Protein AF-A0A6I9YZN4-F1 (afdb_monomer_lite)

Organism: NCBI:txid35019

Foldseek 3Di:
DDDDDDDDDDDDDDDDDDDPPDPDDPPQPADPQQKGKDADPVLVVVLVVLVVVLVVLVVVLVVVVPPPDDPVCVPVVVVVNVVSVVVNVVSVVVNVVSVVRIDIDHDPCVPVVPVVCVVVVVVVVVVVVVVVVVVVVVVVVVVVVVVVVVVVVVVVVVVVVVVVVVVVVVVVVVVVVVVVPDDDD

Radius of gyration: 46.19 Å; chains: 1; bounding box: 90×56×130 Å

Structure (mmCIF, N/CA/C/O backbone):
data_AF-A0A6I9YZN4-F1
#
_entry.id   AF-A0A6I9YZN4-F1
#
loop_
_atom_site.group_PDB
_atom_site.id
_atom_site.type_symbol
_atom_site.label_atom_id
_atom_site.label_alt_id
_atom_site.label_comp_id
_atom_site.label_asym_id
_atom_site.label_entity_id
_atom_site.label_seq_id
_atom_site.pdbx_PDB_ins_code
_atom_site.Cartn_x
_atom_site.Cartn_y
_atom_site.Cartn_z
_atom_site.occupancy
_atom_site.B_iso_or_equiv
_atom_site.auth_seq_id
_atom_site.auth_comp_id
_atom_site.auth_asym_id
_atom_site.auth_atom_id
_atom_site.pdbx_PDB_model_num
ATOM 1 N N . LEU A 1 1 ? -21.103 9.409 -48.241 1.00 36.16 1 LEU A N 1
ATOM 2 C CA . LEU A 1 1 ? -22.350 8.611 -48.209 1.00 36.16 1 LEU A CA 1
ATOM 3 C C . LEU A 1 1 ? -22.802 8.544 -46.751 1.00 36.16 1 LEU A C 1
ATOM 5 O O . LEU A 1 1 ? -21.936 8.234 -45.949 1.00 36.16 1 LEU A O 1
ATOM 9 N N . SER A 1 2 ? -24.063 8.912 -46.449 1.00 32.66 2 SER A N 1
ATOM 10 C CA . SER A 1 2 ? -24.847 8.649 -45.201 1.00 32.66 2 SER A CA 1
ATOM 11 C C . SER A 1 2 ? -24.124 8.776 -43.828 1.00 32.66 2 SER A C 1
ATOM 13 O O . SER A 1 2 ? -23.258 7.963 -43.532 1.00 32.66 2 SER A O 1
ATOM 15 N N . PHE A 1 3 ? -24.378 9.768 -42.948 1.00 34.50 3 PHE A N 1
ATOM 16 C CA . PHE A 1 3 ? -25.596 9.967 -42.103 1.00 34.50 3 PHE A CA 1
ATOM 17 C C . PHE A 1 3 ? -26.099 8.646 -41.465 1.00 34.50 3 PHE A C 1
ATOM 19 O O . PHE A 1 3 ? -26.291 7.681 -42.191 1.00 34.50 3 PHE A O 1
ATOM 26 N N . SER A 1 4 ? -26.287 8.475 -40.147 1.00 38.84 4 SER A N 1
ATOM 27 C CA . SER A 1 4 ? -26.986 9.302 -39.129 1.00 38.84 4 SER A CA 1
ATOM 28 C C . SER A 1 4 ? -26.654 8.802 -37.690 1.00 38.84 4 SER A C 1
ATOM 30 O O . SER A 1 4 ? -26.042 7.744 -37.593 1.00 38.84 4 SER A O 1
ATOM 32 N N . THR A 1 5 ? -27.090 9.344 -36.532 1.00 37.22 5 THR A N 1
ATOM 33 C CA . THR A 1 5 ? -27.498 10.692 -36.027 1.00 37.22 5 THR A CA 1
ATOM 34 C C . THR A 1 5 ? -27.912 10.543 -34.535 1.00 37.22 5 THR A C 1
ATOM 36 O O . THR A 1 5 ? -28.632 9.595 -34.243 1.00 37.22 5 THR A O 1
ATOM 39 N N . LEU A 1 6 ? -27.563 11.504 -33.651 1.00 38.59 6 LEU A N 1
ATOM 40 C CA . LEU A 1 6 ? -27.909 11.588 -32.199 1.00 38.59 6 LEU A CA 1
ATOM 41 C C . LEU A 1 6 ? -27.295 10.474 -31.296 1.00 38.59 6 LEU A C 1
ATOM 43 O O . LEU A 1 6 ? -27.003 9.381 -31.761 1.00 38.59 6 LEU A O 1
ATOM 47 N N . ASP A 1 7 ? -26.977 10.701 -30.014 1.00 29.03 7 ASP A N 1
ATOM 48 C CA . ASP A 1 7 ? -27.572 11.662 -29.069 1.00 29.03 7 ASP A CA 1
ATOM 49 C C . ASP A 1 7 ? -26.582 12.569 -28.302 1.00 29.03 7 ASP A C 1
ATOM 51 O O . ASP A 1 7 ? -25.410 12.253 -28.092 1.00 29.03 7 ASP A O 1
ATOM 55 N N . SER A 1 8 ? -27.088 13.713 -27.839 1.00 42.38 8 SER A N 1
ATOM 56 C CA . SER A 1 8 ? -26.481 14.590 -26.823 1.00 42.38 8 SER A CA 1
ATOM 57 C C . SER A 1 8 ? -27.612 15.228 -26.021 1.00 42.38 8 SER A C 1
ATOM 59 O O . SER A 1 8 ? -28.582 15.690 -26.619 1.00 42.38 8 SER A O 1
ATOM 61 N N . PRO A 1 9 ? -27.513 15.266 -24.685 1.00 40.25 9 PRO A N 1
ATOM 62 C CA . PRO A 1 9 ? -27.167 16.523 -23.997 1.00 40.25 9 PRO A CA 1
ATOM 63 C C . PRO A 1 9 ? -26.297 16.269 -22.737 1.00 40.25 9 PRO A C 1
ATOM 65 O O . PRO A 1 9 ? -26.076 15.126 -22.358 1.00 40.25 9 PRO A O 1
ATOM 68 N N . SER A 1 10 ? -25.736 17.239 -22.009 1.00 32.25 10 SER A N 1
ATOM 69 C CA . SER A 1 10 ? -25.710 18.711 -22.089 1.00 32.25 10 SER A CA 1
ATOM 70 C C . SER A 1 10 ? -24.457 19.218 -21.366 1.00 32.25 10 SER A C 1
ATOM 72 O O . SER A 1 10 ? -24.133 18.719 -20.288 1.00 32.25 10 SER A O 1
ATOM 74 N N . HIS A 1 11 ? -23.824 20.280 -21.865 1.00 45.44 11 HIS A N 1
ATOM 75 C CA . HIS A 1 11 ? -22.967 21.117 -21.020 1.00 45.44 11 HIS A CA 1
ATOM 76 C C . HIS A 1 11 ? -23.833 22.053 -20.171 1.00 45.44 11 HIS A C 1
ATOM 78 O O . HIS A 1 11 ? -24.715 22.704 -20.723 1.00 45.44 11 HIS A O 1
ATOM 84 N N . CYS A 1 12 ? -23.513 22.207 -18.884 1.00 27.45 12 CYS A N 1
ATOM 85 C CA . CYS A 1 12 ? -23.649 23.492 -18.194 1.00 27.45 12 CYS A CA 1
ATOM 86 C C . CYS A 1 12 ? -22.828 23.507 -16.898 1.00 27.45 12 CYS A C 1
ATOM 88 O O . CYS A 1 12 ? -23.036 22.697 -15.999 1.00 27.45 12 CYS A O 1
ATOM 90 N N . SER A 1 13 ? -21.890 24.443 -16.809 1.00 45.19 13 SER A N 1
ATOM 91 C CA . SER A 1 13 ? -21.193 24.815 -15.578 1.00 45.19 13 SER A CA 1
ATOM 92 C C . SER A 1 13 ? -22.156 25.516 -14.621 1.00 45.19 13 SER A C 1
ATOM 94 O O . SER A 1 13 ? -22.894 26.385 -15.072 1.00 45.19 13 SER A O 1
ATOM 96 N N . LEU A 1 14 ? -22.072 25.242 -13.315 1.00 32.06 14 LEU A N 1
ATOM 97 C CA . LEU A 1 14 ? -22.455 26.176 -12.248 1.00 32.06 14 LEU A CA 1
ATOM 98 C C . LEU A 1 14 ? -21.819 25.748 -10.914 1.00 32.06 14 LEU A C 1
ATOM 100 O O . LEU A 1 14 ? -21.781 24.568 -10.577 1.00 32.06 14 LEU A O 1
ATOM 104 N N . LEU A 1 15 ? -21.321 26.726 -10.159 1.00 45.50 15 LEU A N 1
ATOM 105 C CA . LEU A 1 15 ? -20.995 26.579 -8.740 1.00 45.50 15 LEU A CA 1
ATOM 106 C C . LEU A 1 15 ? -22.300 26.631 -7.937 1.00 45.50 15 LEU A C 1
ATOM 108 O O . LEU A 1 15 ? -22.999 27.629 -8.076 1.00 45.50 15 LEU A O 1
ATOM 112 N N . THR A 1 16 ? -22.558 25.659 -7.057 1.00 36.72 16 THR A N 1
ATOM 113 C CA . THR A 1 16 ? -23.208 25.851 -5.738 1.00 36.72 16 THR A CA 1
ATOM 114 C C . THR A 1 16 ? -23.352 24.529 -4.979 1.00 36.72 16 THR A C 1
ATOM 116 O O . THR A 1 16 ? -23.651 23.493 -5.556 1.00 36.72 16 THR A O 1
ATOM 119 N N . ASN A 1 17 ? -23.145 24.607 -3.662 1.00 44.56 17 ASN A N 1
ATOM 120 C CA . ASN A 1 17 ? -23.523 23.660 -2.606 1.00 44.56 17 ASN A CA 1
ATOM 121 C C . ASN A 1 17 ? -24.350 22.422 -3.011 1.00 44.56 17 ASN A C 1
ATOM 123 O O . ASN A 1 17 ? -25.575 22.502 -3.102 1.00 44.56 17 ASN A O 1
ATOM 127 N N . GLN A 1 18 ? -23.714 21.248 -3.029 1.00 34.69 18 GLN A N 1
ATOM 128 C CA . GLN A 1 18 ? -24.378 20.045 -2.532 1.00 34.69 18 GLN A CA 1
ATOM 129 C C . GLN A 1 18 ? -23.369 19.099 -1.876 1.00 34.69 18 GLN A C 1
ATOM 131 O O . GLN A 1 18 ? -22.229 18.967 -2.321 1.00 34.69 18 GLN A O 1
ATOM 136 N N . GLU A 1 19 ? -23.779 18.512 -0.755 1.00 43.00 19 GLU A N 1
ATOM 137 C CA . GLU A 1 19 ? -22.924 17.727 0.129 1.00 43.00 19 GLU A CA 1
ATOM 138 C C . GLU A 1 19 ? -22.425 16.461 -0.577 1.00 43.00 19 GLU A C 1
ATOM 140 O O . GLU A 1 19 ? -23.197 15.557 -0.899 1.00 43.00 19 GLU A O 1
ATOM 145 N N . ILE A 1 20 ? -21.109 16.362 -0.776 1.00 30.84 20 ILE A N 1
ATOM 146 C CA . ILE A 1 20 ? -20.474 15.083 -1.092 1.00 30.84 20 ILE A CA 1
ATOM 147 C C . ILE A 1 20 ? -20.471 14.281 0.207 1.00 30.84 20 ILE A C 1
ATOM 149 O O . ILE A 1 20 ? -19.541 14.395 1.003 1.00 30.84 20 ILE A O 1
ATOM 153 N N . CYS A 1 21 ? -21.525 13.498 0.436 1.00 35.12 21 CYS A N 1
ATOM 154 C CA . CYS A 1 21 ? -21.584 12.542 1.536 1.00 35.12 21 CYS A CA 1
ATOM 155 C C . CYS A 1 21 ? -20.407 11.560 1.408 1.00 35.12 21 CYS A C 1
ATOM 157 O O . CYS A 1 21 ? -20.408 10.743 0.479 1.00 35.12 21 CYS A O 1
ATOM 159 N N . PRO A 1 22 ? -19.408 11.581 2.311 1.00 37.09 22 PRO A N 1
ATOM 160 C CA . PRO A 1 22 ? -18.412 10.530 2.326 1.00 37.09 22 PRO A CA 1
ATOM 161 C C . PRO A 1 22 ? -19.117 9.269 2.821 1.00 37.09 22 PRO A C 1
ATOM 163 O O . PRO A 1 22 ? -19.532 9.213 3.977 1.00 37.09 22 PRO A O 1
ATOM 166 N N . ILE A 1 23 ? -19.271 8.264 1.954 1.00 33.72 23 ILE A N 1
ATOM 167 C CA . ILE A 1 23 ? -19.712 6.927 2.372 1.00 33.72 23 ILE A CA 1
ATOM 168 C C . ILE A 1 23 ? -18.740 6.485 3.473 1.00 33.72 23 ILE A C 1
ATOM 170 O O . ILE A 1 23 ? -17.550 6.347 3.167 1.00 33.72 23 ILE A O 1
ATOM 174 N N . PRO A 1 24 ? -19.179 6.302 4.736 1.00 36.84 24 PRO A N 1
ATOM 175 C CA . PRO A 1 24 ? -18.250 6.019 5.816 1.00 36.84 24 PRO A CA 1
ATOM 176 C C . PRO A 1 24 ? -17.663 4.625 5.621 1.00 36.84 24 PRO A C 1
ATOM 178 O O . PRO A 1 24 ? -18.291 3.609 5.920 1.00 36.84 24 PRO A O 1
ATOM 181 N N . SER A 1 25 ? -16.437 4.589 5.102 1.00 41.09 25 SER A N 1
ATOM 182 C CA . SER A 1 25 ? -15.577 3.417 5.148 1.00 41.09 25 SER A CA 1
ATOM 183 C C . SER A 1 25 ? -15.583 2.874 6.575 1.00 41.09 25 SER A C 1
ATOM 185 O O . SER A 1 25 ? -15.430 3.643 7.524 1.00 41.09 25 SER A O 1
ATOM 187 N N . HIS A 1 26 ? -15.804 1.563 6.725 1.00 45.03 26 HIS A N 1
ATOM 188 C CA . HIS A 1 26 ? -15.916 0.886 8.019 1.00 45.03 26 HIS A CA 1
ATOM 189 C C . HIS A 1 26 ? -14.721 1.216 8.928 1.00 45.03 26 HIS A C 1
ATOM 191 O O . HIS A 1 26 ? -13.691 0.542 8.905 1.00 45.03 26 HIS A O 1
ATOM 197 N N . CYS A 1 27 ? -14.872 2.243 9.763 1.00 44.22 27 CYS A N 1
ATOM 198 C CA . CYS A 1 27 ? -13.878 2.639 10.745 1.00 44.22 27 CYS A CA 1
ATOM 199 C C . CYS A 1 27 ? -14.087 1.761 11.979 1.00 44.22 27 CYS A C 1
ATOM 201 O O . CYS A 1 27 ? -14.661 2.176 12.984 1.00 44.22 27 CYS A O 1
ATOM 203 N N . VAL A 1 28 ? -13.709 0.488 11.849 1.00 53.50 28 VAL A N 1
ATOM 204 C CA . VAL A 1 28 ? -13.840 -0.491 12.925 1.00 53.50 28 VAL A CA 1
ATOM 205 C C . VAL A 1 28 ? -12.855 -0.098 14.022 1.00 53.50 28 VAL A C 1
ATOM 207 O O . VAL A 1 28 ? -11.649 -0.290 13.877 1.00 53.50 28 VAL A O 1
ATOM 210 N N . TRP A 1 29 ? -13.365 0.489 15.108 1.00 55.34 29 TRP A N 1
ATOM 211 C CA . TRP A 1 29 ? -12.581 0.846 16.291 1.00 55.34 29 TRP A CA 1
ATOM 212 C C . TRP A 1 29 ? -12.116 -0.416 17.023 1.00 55.34 29 TRP A C 1
ATOM 214 O O . TRP A 1 29 ? -12.711 -0.850 18.009 1.00 55.34 29 TRP A O 1
ATOM 224 N N . ALA A 1 30 ? -11.044 -1.009 16.507 1.00 65.12 30 ALA A N 1
ATOM 225 C CA . ALA A 1 30 ? -10.356 -2.145 17.087 1.00 65.12 30 ALA A CA 1
ATOM 226 C C . ALA A 1 30 ? -8.974 -1.736 17.611 1.00 65.12 30 ALA A C 1
ATOM 228 O O . ALA A 1 30 ? -8.317 -0.844 17.070 1.00 65.12 30 ALA A O 1
ATOM 229 N N . ASP A 1 31 ? -8.518 -2.409 18.664 1.00 65.19 31 ASP A N 1
ATOM 230 C CA . ASP A 1 31 ? -7.140 -2.292 19.126 1.00 65.19 31 ASP A CA 1
ATOM 231 C C . ASP A 1 31 ? -6.153 -2.973 18.154 1.00 65.19 31 ASP A C 1
ATOM 233 O O . ASP A 1 31 ? -6.532 -3.633 17.183 1.00 65.19 31 ASP A O 1
ATOM 237 N N . LYS A 1 32 ? -4.851 -2.872 18.448 1.00 67.06 32 LYS A N 1
ATOM 238 C CA . LYS A 1 32 ? -3.777 -3.532 17.678 1.00 67.06 32 LYS A CA 1
ATOM 239 C C . LYS A 1 32 ? -3.894 -5.067 17.583 1.00 67.06 32 LYS A C 1
ATOM 241 O O . LYS A 1 32 ? -3.121 -5.680 16.855 1.00 67.06 32 LYS A O 1
ATOM 246 N N . ASN A 1 33 ? -4.810 -5.682 18.333 1.00 62.41 33 ASN A N 1
ATOM 247 C CA . ASN A 1 33 ? -5.068 -7.118 18.367 1.00 62.41 33 ASN A CA 1
ATOM 248 C C . ASN A 1 33 ? -6.384 -7.496 17.649 1.00 62.41 33 ASN A C 1
ATOM 250 O O . ASN A 1 33 ? -6.763 -8.667 17.667 1.00 62.41 33 ASN A O 1
ATOM 254 N N . GLY A 1 34 ? -7.094 -6.536 17.039 1.00 68.00 34 GLY A N 1
ATOM 255 C CA . GLY A 1 34 ? -8.389 -6.764 16.388 1.00 68.00 34 GLY A CA 1
ATOM 256 C C . GLY A 1 34 ? -9.570 -6.892 17.362 1.00 68.00 34 GLY A C 1
ATOM 257 O O . GLY A 1 34 ? -10.628 -7.401 16.980 1.00 68.00 34 GLY A O 1
ATOM 258 N N . GLN A 1 35 ? -9.408 -6.465 18.619 1.00 73.69 35 GLN A N 1
ATOM 259 C CA . GLN A 1 35 ? -10.482 -6.468 19.613 1.00 73.69 35 GLN A CA 1
ATOM 260 C C . GLN A 1 35 ? -11.241 -5.147 19.577 1.00 73.69 35 GLN A C 1
ATOM 262 O O . GLN A 1 35 ? -10.641 -4.081 19.698 1.00 73.69 35 GLN A O 1
ATOM 267 N N . HIS A 1 36 ? -12.563 -5.225 19.466 1.00 78.31 36 HIS A N 1
ATOM 268 C CA . HIS A 1 36 ? -13.467 -4.080 19.519 1.00 78.31 36 HIS A CA 1
ATOM 269 C C . HIS A 1 36 ? -14.532 -4.297 20.599 1.00 78.31 36 HIS A C 1
ATOM 271 O O . HIS A 1 36 ? -14.731 -5.413 21.092 1.00 78.31 36 HIS A O 1
ATOM 277 N N . ILE A 1 37 ? -15.188 -3.212 21.004 1.00 79.88 37 ILE A N 1
ATOM 278 C CA . ILE A 1 37 ? -16.314 -3.243 21.939 1.00 79.88 37 ILE A CA 1
ATOM 279 C C . ILE A 1 37 ? -17.583 -2.984 21.128 1.00 79.88 37 ILE A C 1
ATOM 281 O O . ILE A 1 37 ? -17.679 -1.961 20.453 1.00 79.88 37 ILE A O 1
ATOM 285 N N . LEU A 1 38 ? -18.541 -3.905 21.197 1.00 74.75 38 LEU A N 1
ATOM 286 C CA . LEU A 1 38 ? -19.897 -3.717 20.690 1.00 74.75 38 LEU A CA 1
ATOM 287 C C . LEU A 1 38 ? -20.807 -3.229 21.817 1.00 74.75 38 LEU A C 1
ATOM 289 O O . LEU A 1 38 ? -20.772 -3.757 22.926 1.00 74.75 38 LEU A O 1
ATOM 293 N N . GLY A 1 39 ? -21.637 -2.243 21.504 1.00 77.94 39 GLY A N 1
ATOM 294 C CA . GLY A 1 39 ? -22.629 -1.647 22.392 1.00 77.94 39 GLY A CA 1
ATOM 295 C C . GLY A 1 39 ? -23.104 -0.314 21.820 1.00 77.94 39 GLY A C 1
ATOM 296 O O . GLY A 1 39 ? -22.502 0.200 20.873 1.00 77.94 39 GLY A O 1
ATOM 297 N N . LEU A 1 40 ? -24.183 0.243 22.367 1.00 81.50 40 LEU A N 1
ATOM 298 C CA . LEU A 1 40 ? -24.671 1.551 21.935 1.00 81.50 40 LEU A CA 1
ATOM 299 C C . LEU A 1 40 ? -23.734 2.661 22.435 1.00 81.50 40 LEU A C 1
ATOM 301 O O . LEU A 1 40 ? -23.161 2.581 23.528 1.00 81.50 40 LEU A O 1
ATOM 305 N N . ILE A 1 41 ? -23.577 3.725 21.642 1.00 82.00 41 ILE A N 1
ATOM 306 C CA . ILE A 1 41 ? -22.750 4.877 22.035 1.00 82.00 41 ILE A CA 1
ATOM 307 C C . ILE A 1 41 ? -23.380 5.617 23.228 1.00 82.00 41 ILE A C 1
ATOM 309 O O . ILE A 1 41 ? -22.680 6.201 24.058 1.00 82.00 41 ILE A O 1
ATOM 313 N N . GLU A 1 42 ? -24.699 5.523 23.362 1.00 88.81 42 GLU A N 1
ATOM 314 C CA . GLU A 1 42 ? -25.505 5.952 24.498 1.00 88.81 42 GLU A CA 1
ATOM 315 C C . GLU A 1 42 ? -25.096 5.209 25.779 1.00 88.81 42 GLU A C 1
ATOM 317 O O . GLU A 1 42 ? -24.759 5.861 26.769 1.00 88.81 42 GLU A O 1
ATOM 322 N N . ASP A 1 43 ? -25.024 3.873 25.747 1.00 87.94 43 ASP A N 1
ATOM 323 C CA . ASP A 1 43 ? -24.646 3.038 26.899 1.00 87.94 43 ASP A CA 1
ATOM 324 C C . ASP A 1 43 ? -23.207 3.314 27.349 1.00 87.94 43 ASP A C 1
ATOM 326 O O . ASP A 1 43 ? -22.936 3.481 28.541 1.00 87.94 43 ASP A O 1
ATOM 330 N N . TYR A 1 44 ? -22.281 3.459 26.395 1.00 87.25 44 TYR A N 1
ATOM 331 C CA . TYR A 1 44 ? -20.904 3.876 26.671 1.00 87.25 44 TYR A CA 1
ATOM 332 C C . TYR A 1 44 ? -20.839 5.257 27.346 1.00 87.25 44 TYR A C 1
ATOM 334 O O . TYR A 1 44 ? -20.086 5.462 28.305 1.00 87.25 44 TYR A O 1
ATOM 342 N N . ASN A 1 45 ? -21.647 6.216 26.886 1.00 89.50 45 ASN A N 1
ATOM 343 C CA . ASN A 1 45 ? -21.721 7.545 27.490 1.00 89.50 45 ASN A CA 1
ATOM 344 C C . ASN A 1 45 ? -22.364 7.523 28.885 1.00 89.50 45 ASN A C 1
ATOM 346 O O . ASN A 1 45 ? -21.896 8.242 29.773 1.00 89.50 45 ASN A O 1
ATOM 350 N N . CYS A 1 46 ? -23.376 6.683 29.112 1.00 93.56 46 CYS A N 1
ATOM 351 C CA . CYS A 1 46 ? -23.936 6.424 30.438 1.00 93.56 46 CYS A CA 1
ATOM 352 C C . CYS A 1 46 ? -22.882 5.825 31.377 1.00 93.56 46 CYS A C 1
ATOM 354 O O . CYS A 1 46 ? -22.661 6.371 32.459 1.00 93.56 46 CYS A O 1
ATOM 356 N N . LEU A 1 47 ? -22.137 4.801 30.944 1.00 92.81 47 LEU A N 1
ATOM 357 C CA . LEU A 1 47 ? -21.067 4.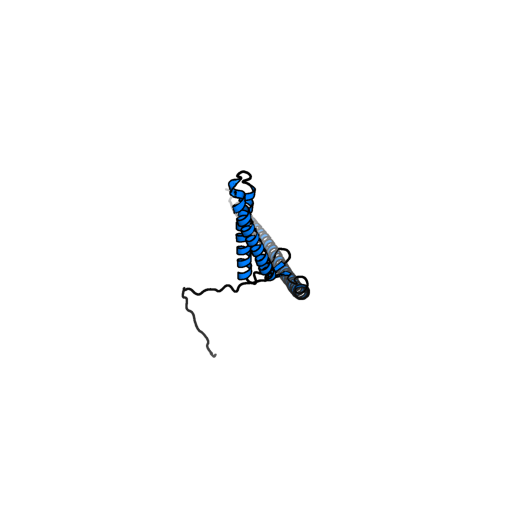196 31.743 1.00 92.81 47 LEU A CA 1
ATOM 358 C C . LEU A 1 47 ? -19.974 5.212 32.101 1.00 92.81 47 LEU A C 1
ATOM 360 O O . LEU A 1 47 ? -19.533 5.277 33.250 1.00 92.81 47 LEU A O 1
ATOM 364 N N . ARG A 1 48 ? -19.560 6.063 31.153 1.00 93.25 48 ARG A N 1
ATOM 365 C CA . ARG A 1 48 ? -18.590 7.139 31.421 1.00 93.25 48 ARG A CA 1
ATOM 366 C C . ARG A 1 48 ? -19.084 8.134 32.470 1.00 93.25 48 ARG A C 1
ATOM 368 O O . ARG A 1 48 ? -18.300 8.526 33.340 1.00 93.25 48 ARG A O 1
ATOM 375 N N . LYS A 1 49 ? -20.360 8.538 32.414 1.00 95.00 49 LYS A N 1
ATOM 376 C CA . LYS A 1 49 ? -20.979 9.393 33.443 1.00 95.00 49 LYS A CA 1
ATOM 377 C C . LYS A 1 49 ? -20.979 8.688 34.800 1.00 95.00 49 LYS A C 1
ATOM 379 O O . LYS A 1 49 ? -20.538 9.282 35.780 1.00 95.00 49 LYS A O 1
ATOM 384 N N . GLN A 1 50 ? -21.361 7.412 34.832 1.00 94.56 50 GLN A N 1
ATOM 385 C CA . GLN A 1 50 ? -21.427 6.602 36.048 1.00 94.56 50 GLN A CA 1
ATOM 386 C C . GLN A 1 50 ? -20.059 6.446 36.728 1.00 94.56 50 GLN A C 1
ATOM 388 O O . GLN A 1 50 ? -19.935 6.624 37.938 1.00 94.56 50 GLN A O 1
ATOM 393 N N . ILE A 1 51 ? -18.996 6.199 35.959 1.00 92.62 51 ILE A N 1
ATOM 394 C CA . ILE A 1 51 ? -17.618 6.146 36.478 1.00 92.62 51 ILE A CA 1
ATOM 395 C C . ILE A 1 51 ? -17.170 7.520 37.009 1.00 92.62 51 ILE A C 1
ATOM 397 O O . ILE A 1 51 ? -16.497 7.599 38.038 1.00 92.62 51 ILE A O 1
ATOM 401 N N . THR A 1 52 ? -17.548 8.610 36.335 1.00 95.06 52 THR A N 1
ATOM 402 C CA . THR A 1 52 ? -17.182 9.981 36.737 1.00 95.06 52 THR A CA 1
ATOM 403 C C . THR A 1 52 ? -17.865 10.393 38.044 1.00 95.06 52 THR A C 1
ATOM 405 O O . THR A 1 52 ? -17.195 10.872 38.960 1.00 95.06 52 THR A O 1
ATOM 408 N N . GLU A 1 53 ? -19.172 10.155 38.179 1.00 93.25 53 GLU A N 1
ATOM 409 C CA . GLU A 1 53 ? -19.896 10.432 39.425 1.00 93.25 53 GLU A CA 1
ATOM 410 C C . GLU A 1 53 ? -19.461 9.493 40.560 1.00 93.25 53 GLU A C 1
ATOM 412 O O . GLU A 1 53 ? -19.314 9.951 41.691 1.00 93.25 53 GLU A O 1
ATOM 417 N N . GLY A 1 54 ? -19.129 8.230 40.269 1.00 92.25 54 GLY A N 1
ATOM 418 C CA . GLY A 1 54 ? -18.535 7.309 41.244 1.00 92.25 54 GLY A CA 1
ATOM 419 C C . GLY A 1 54 ? -17.244 7.849 41.867 1.00 92.25 54 GLY A C 1
ATOM 420 O O . GLY A 1 54 ? -17.117 7.878 43.090 1.00 92.25 54 GLY A O 1
ATOM 421 N N . ARG A 1 55 ? -16.319 8.376 41.050 1.00 90.81 55 ARG A N 1
ATOM 422 C CA . ARG A 1 55 ? -15.078 9.019 41.536 1.00 90.81 55 ARG A CA 1
ATOM 423 C C . ARG A 1 55 ? -15.357 10.229 42.431 1.00 90.81 55 ARG A C 1
ATOM 425 O O . ARG A 1 55 ? -14.747 10.361 43.484 1.00 90.81 55 ARG A O 1
ATOM 432 N N . LYS A 1 56 ? -16.311 11.077 42.043 1.00 90.38 56 LYS A N 1
ATOM 433 C CA . LYS A 1 56 ? -16.745 12.262 42.806 1.00 90.38 56 LYS A CA 1
ATOM 434 C C . LYS A 1 56 ? -17.463 11.913 44.116 1.00 90.38 56 LYS A C 1
ATOM 436 O O . LYS A 1 56 ? -17.475 12.722 45.041 1.00 90.38 56 LYS A O 1
ATOM 441 N N . ARG A 1 57 ? -18.092 10.735 44.205 1.00 87.38 57 ARG A N 1
ATOM 442 C CA . ARG A 1 57 ? -18.648 10.193 45.457 1.00 87.38 57 ARG A CA 1
ATOM 443 C C . ARG A 1 57 ? -17.534 9.632 46.346 1.00 87.38 57 ARG A C 1
ATOM 445 O O . ARG A 1 57 ? -17.521 9.939 47.531 1.00 87.38 57 ARG A O 1
ATOM 452 N N . LEU A 1 58 ? -16.570 8.908 45.774 1.00 86.69 58 LEU A N 1
ATOM 453 C CA . LEU A 1 58 ? -15.428 8.349 46.506 1.00 86.69 58 LEU A CA 1
ATOM 454 C C . LEU A 1 58 ? -14.523 9.438 47.112 1.00 86.69 58 LEU A C 1
ATOM 456 O O . LEU A 1 58 ? -14.186 9.358 48.288 1.00 86.69 58 LEU A O 1
ATOM 460 N N . SER A 1 59 ? -14.230 10.515 46.376 1.00 83.75 59 SER A N 1
ATOM 461 C CA . SER A 1 59 ? -13.418 11.631 46.892 1.00 83.75 59 SER A CA 1
ATOM 462 C C . SER A 1 59 ? -14.067 12.373 48.072 1.00 83.75 59 SER A C 1
ATOM 464 O O . SER A 1 59 ? -13.381 13.047 48.834 1.00 83.75 59 SER A O 1
ATOM 466 N N . LYS A 1 60 ? -15.393 12.261 48.251 1.00 80.69 60 LYS A N 1
ATOM 467 C CA . LYS A 1 60 ? -16.101 12.774 49.441 1.00 80.69 60 LYS A CA 1
ATOM 468 C C . LYS A 1 60 ? -15.966 11.868 50.664 1.00 80.69 60 LYS A C 1
ATOM 470 O O . LYS A 1 60 ? -16.300 12.313 51.752 1.00 80.69 60 LYS A O 1
ATOM 475 N N . LEU A 1 61 ? -15.523 10.626 50.488 1.00 76.56 61 LEU A N 1
ATOM 476 C CA . LEU A 1 61 ? -15.272 9.667 51.564 1.00 76.56 61 LEU A CA 1
ATOM 477 C C . LEU A 1 61 ? -13.796 9.711 52.002 1.00 76.56 61 LEU A C 1
ATOM 479 O O . LEU A 1 61 ? -13.500 9.536 53.178 1.00 76.56 61 LEU A O 1
ATOM 483 N N . GLU A 1 62 ? -12.887 10.053 51.084 1.00 66.44 62 GLU A N 1
ATOM 484 C CA . GLU A 1 62 ? -11.469 10.337 51.373 1.00 66.44 62 GLU A CA 1
ATOM 485 C C . GLU A 1 62 ? -11.259 11.627 52.194 1.00 66.44 62 GLU A C 1
ATOM 487 O O . GLU A 1 62 ? -10.289 11.723 52.941 1.00 66.44 62 GLU A O 1
ATOM 492 N N . LEU A 1 63 ? -12.161 12.613 52.079 1.00 63.03 63 LEU A N 1
ATOM 493 C CA . LEU A 1 63 ? -12.076 13.890 52.803 1.00 63.03 63 LEU A CA 1
ATOM 494 C C . LEU A 1 63 ? -12.279 13.737 54.333 1.00 63.03 63 LEU A C 1
ATOM 496 O O . LEU A 1 63 ? -11.353 14.087 55.065 1.00 63.03 63 LEU A O 1
ATOM 500 N N . PRO A 1 64 ? -13.391 13.159 54.845 1.00 58.44 64 PRO A N 1
ATOM 501 C CA . PRO A 1 64 ? -13.588 12.938 56.283 1.00 58.44 64 PRO A CA 1
ATOM 502 C C . PRO A 1 64 ? -12.548 12.014 56.921 1.00 58.44 64 PRO A C 1
ATOM 504 O O . PRO A 1 64 ? -12.246 12.153 58.099 1.00 58.44 64 PRO A O 1
ATOM 507 N N . LEU A 1 65 ? -11.969 11.084 56.150 1.00 57.47 65 LEU A N 1
ATOM 508 C CA . LEU A 1 65 ? -10.955 10.146 56.646 1.00 57.47 65 LEU A CA 1
ATOM 509 C C . LEU A 1 65 ? -9.611 10.825 56.987 1.00 57.47 65 LEU A C 1
ATOM 511 O O . LEU A 1 65 ? -8.720 10.185 57.536 1.00 57.47 65 LEU A O 1
ATOM 515 N N . ARG A 1 66 ? -9.447 12.106 56.631 1.00 57.59 66 ARG A N 1
ATOM 516 C CA . ARG A 1 66 ? -8.240 12.905 56.879 1.00 57.59 66 ARG A CA 1
ATOM 517 C C . ARG A 1 66 ? -8.397 13.893 58.045 1.00 57.59 66 ARG A C 1
ATOM 519 O O . ARG A 1 66 ? -7.394 14.424 58.516 1.00 57.59 66 ARG A O 1
ATOM 526 N N . GLU A 1 67 ? -9.620 14.138 58.510 1.00 56.09 67 GLU A N 1
ATOM 527 C CA . GLU A 1 67 ? -9.941 15.076 59.597 1.00 56.09 67 GLU A CA 1
ATOM 528 C C . GLU A 1 67 ? -10.159 14.319 60.917 1.00 56.09 67 GLU A C 1
ATOM 530 O O . GLU A 1 67 ? -11.241 14.284 61.499 1.00 56.09 67 GLU A O 1
ATOM 535 N N . GLU A 1 68 ? -9.093 13.675 61.392 1.00 53.88 68 GLU A N 1
ATOM 536 C CA . GLU A 1 68 ? -9.083 12.914 62.642 1.00 53.88 68 GLU A CA 1
ATOM 537 C C . GLU A 1 68 ? -8.854 13.861 63.840 1.00 53.88 68 GLU A C 1
ATOM 539 O O . GLU A 1 68 ? -7.718 14.055 64.274 1.00 53.88 68 GLU A O 1
ATOM 544 N N . GLY A 1 69 ? -9.914 14.508 64.357 1.00 54.44 69 GLY A N 1
ATOM 545 C CA . GLY A 1 69 ? -9.740 15.400 65.517 1.00 54.44 69 GLY A CA 1
ATOM 546 C C . GLY A 1 69 ? -10.861 16.352 65.961 1.00 54.44 69 GLY A C 1
ATOM 547 O O . GLY A 1 69 ? -10.521 17.454 66.381 1.00 54.44 69 GLY A O 1
ATOM 548 N N . ASP A 1 70 ? -12.147 15.976 65.945 1.00 53.44 70 ASP A N 1
ATOM 549 C CA . ASP A 1 70 ? -13.186 16.739 66.675 1.00 53.44 70 ASP A CA 1
ATOM 550 C C . ASP A 1 70 ? -14.290 15.826 67.269 1.00 53.44 70 ASP A C 1
ATOM 552 O O . ASP A 1 70 ? -15.006 15.160 66.512 1.00 53.44 70 ASP A O 1
ATOM 556 N N . PRO A 1 71 ? -14.441 15.737 68.610 1.00 52.12 71 PRO A N 1
ATOM 557 C CA . PRO A 1 71 ? -15.388 14.819 69.246 1.00 52.12 71 PRO A CA 1
ATOM 558 C C . PRO A 1 71 ? -16.874 15.202 69.116 1.00 52.12 71 PRO A C 1
ATOM 560 O O . PRO A 1 71 ? -17.719 14.343 69.377 1.00 52.12 71 PRO A O 1
ATOM 563 N N . GLU A 1 72 ? -17.237 16.426 68.710 1.00 52.19 72 GLU A N 1
ATOM 564 C CA . GLU A 1 72 ? -18.658 16.830 68.615 1.00 52.19 72 GLU A CA 1
ATOM 565 C C . GLU A 1 72 ? -19.365 16.323 67.335 1.00 52.19 72 GLU A C 1
ATOM 567 O O . GLU A 1 72 ? -20.593 16.229 67.278 1.00 52.19 72 GLU A O 1
ATOM 572 N N . LEU A 1 73 ? -18.603 15.901 66.318 1.00 54.00 73 LEU A N 1
ATOM 573 C CA . LEU A 1 73 ? -19.111 15.445 65.012 1.00 54.00 73 LEU A CA 1
ATOM 574 C C . LEU A 1 73 ? -19.505 13.951 64.951 1.00 54.00 73 LEU A C 1
ATOM 576 O O . LEU A 1 73 ? -19.988 13.463 63.922 1.00 54.00 73 LEU A O 1
ATOM 580 N N . ALA A 1 74 ? -19.339 13.215 66.053 1.00 52.06 74 ALA A N 1
ATOM 581 C CA . ALA A 1 74 ? -19.379 11.750 66.096 1.00 52.06 74 ALA A CA 1
ATOM 582 C C . ALA A 1 74 ? -20.727 11.086 65.724 1.00 52.06 74 ALA A C 1
ATOM 584 O O . ALA A 1 74 ? -20.755 9.876 65.509 1.00 52.06 74 ALA A O 1
ATOM 585 N N . VAL A 1 75 ? -21.838 11.830 65.628 1.00 53.47 75 VAL A N 1
ATOM 586 C CA . VAL A 1 75 ? -23.181 11.284 65.309 1.00 53.47 75 VAL A CA 1
ATOM 587 C C . VAL A 1 75 ? -23.651 11.641 63.889 1.00 53.47 75 VAL A C 1
ATOM 589 O O . VAL A 1 75 ? -24.341 10.851 63.242 1.00 53.47 75 VAL A O 1
ATOM 592 N N . THR A 1 76 ? -23.230 12.785 63.347 1.00 53.94 76 THR A N 1
ATOM 593 C CA . THR A 1 76 ? -23.540 13.228 61.972 1.00 53.94 76 THR A CA 1
ATOM 594 C C . THR A 1 76 ? -22.587 12.639 60.928 1.00 53.94 76 THR A C 1
ATOM 596 O O . THR A 1 76 ? -22.997 12.379 59.790 1.00 53.94 76 THR A O 1
ATOM 599 N N . VAL A 1 77 ? -21.335 12.363 61.304 1.00 56.62 77 VAL A N 1
ATOM 600 C CA . VAL A 1 77 ? -20.345 11.720 60.423 1.00 56.62 77 VAL A CA 1
ATOM 601 C C . VAL A 1 77 ? -20.736 10.273 60.056 1.00 56.62 77 VAL A C 1
ATOM 603 O O . VAL A 1 77 ? -20.772 9.975 58.862 1.00 56.62 77 VAL A O 1
ATOM 606 N N . PRO A 1 78 ? -21.149 9.374 60.976 1.00 58.94 78 PRO A N 1
ATOM 607 C CA . PRO A 1 78 ? -21.533 8.003 60.613 1.00 58.94 78 PRO A CA 1
ATOM 608 C C . PRO A 1 78 ? -22.729 7.918 59.656 1.00 58.94 78 PRO A C 1
ATOM 610 O O . PRO A 1 78 ? -22.728 7.097 58.739 1.00 58.94 78 PRO A O 1
ATOM 613 N N . LEU A 1 79 ? -23.742 8.776 59.828 1.00 62.09 79 LEU A N 1
ATOM 614 C CA . LEU A 1 79 ? -24.932 8.784 58.968 1.00 62.09 79 LEU A CA 1
ATOM 615 C C . LEU A 1 79 ? -24.620 9.299 57.554 1.00 62.09 79 LEU A C 1
ATOM 617 O O . LEU A 1 79 ? -25.091 8.726 56.570 1.00 62.09 79 LEU A O 1
ATOM 621 N N . SER A 1 80 ? -23.787 10.337 57.432 1.00 69.44 80 SER A N 1
ATOM 622 C CA . SER A 1 80 ? -23.353 10.862 56.130 1.00 69.44 80 SER A CA 1
ATOM 623 C C . SER A 1 80 ? -22.366 9.926 55.415 1.00 69.44 80 SER A C 1
ATOM 625 O O . SER A 1 80 ? -22.462 9.747 54.196 1.00 69.44 80 SER A O 1
ATOM 627 N N . LEU A 1 81 ? -21.494 9.233 56.154 1.00 77.56 81 LEU A N 1
ATOM 628 C CA . LEU A 1 81 ? -20.647 8.163 55.617 1.00 77.56 81 LEU A CA 1
ATOM 629 C C . LEU A 1 81 ? -21.470 6.945 55.170 1.00 77.56 81 LEU A C 1
ATOM 631 O O . LEU A 1 81 ? -21.246 6.429 54.081 1.00 77.56 81 LEU A O 1
ATOM 635 N N . SER A 1 82 ? -22.481 6.526 55.937 1.00 81.12 82 SER A N 1
ATOM 636 C CA . SER A 1 82 ? -23.382 5.433 55.541 1.00 81.12 82 SER A CA 1
ATOM 637 C C . SER A 1 82 ? -24.163 5.765 54.260 1.00 81.12 82 SER A C 1
ATOM 639 O O . SER A 1 82 ? -24.226 4.953 53.333 1.00 81.12 82 SER A O 1
ATOM 641 N N . ALA A 1 83 ? -24.689 6.991 54.154 1.00 83.94 83 ALA A N 1
ATOM 642 C CA . 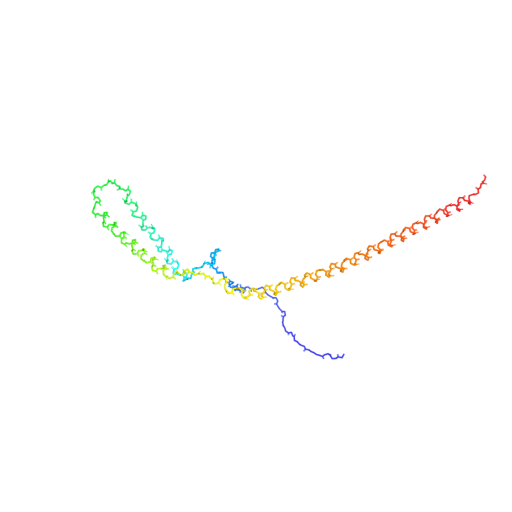ALA A 1 83 ? -25.393 7.456 52.960 1.00 83.94 83 ALA A CA 1
ATOM 643 C C . ALA A 1 83 ? -24.474 7.561 51.728 1.00 83.94 83 ALA A C 1
ATOM 645 O O . ALA A 1 83 ? -24.869 7.167 50.629 1.00 83.94 83 ALA A O 1
ATOM 646 N N . THR A 1 84 ? -23.240 8.053 51.891 1.00 84.12 84 THR A N 1
ATOM 647 C CA . THR A 1 84 ? -22.265 8.110 50.787 1.00 84.12 84 THR A CA 1
ATOM 648 C C . THR A 1 84 ? -21.768 6.722 50.385 1.00 84.12 84 THR A C 1
ATOM 650 O O . THR A 1 84 ? -21.673 6.462 49.188 1.00 84.12 84 THR A O 1
ATOM 653 N N . PHE A 1 85 ? -21.550 5.803 51.332 1.00 87.25 85 PHE A N 1
ATOM 654 C CA . PHE A 1 85 ? -21.224 4.402 51.052 1.00 87.25 85 PHE A CA 1
ATOM 655 C C . PHE A 1 85 ? -22.327 3.717 50.235 1.00 87.25 85 PHE A C 1
ATOM 657 O O . PHE A 1 85 ? -22.043 3.156 49.177 1.00 87.25 85 PHE A O 1
ATOM 664 N N . LYS A 1 86 ? -23.596 3.847 50.650 1.00 88.88 86 LYS A N 1
ATOM 665 C CA . LYS A 1 86 ? -24.742 3.323 49.889 1.00 88.88 86 LYS A CA 1
ATOM 666 C C . LYS A 1 86 ? -24.802 3.916 48.475 1.00 88.88 86 LYS A C 1
ATOM 668 O O . LYS A 1 86 ? -24.933 3.177 47.505 1.00 88.88 86 LYS A O 1
ATOM 673 N N . ALA A 1 87 ? -24.609 5.228 48.338 1.00 89.75 87 ALA A N 1
ATOM 674 C CA . ALA A 1 87 ? -24.577 5.889 47.034 1.00 89.75 87 ALA A CA 1
ATOM 675 C C . ALA A 1 87 ? -23.363 5.488 46.166 1.00 89.75 87 ALA A C 1
ATOM 677 O O . ALA A 1 87 ? -23.425 5.622 44.944 1.00 89.75 87 ALA A O 1
ATOM 678 N N . VAL A 1 88 ? -22.252 5.026 46.750 1.00 90.94 88 VAL A N 1
ATOM 679 C CA . VAL A 1 88 ? -21.116 4.437 46.015 1.00 90.94 88 VAL A CA 1
ATOM 680 C C . VAL A 1 88 ? -21.439 3.006 45.581 1.00 90.94 88 VAL A C 1
ATOM 682 O O . VAL A 1 88 ? -21.165 2.659 44.432 1.00 90.94 88 VAL A O 1
ATOM 685 N N . GLN A 1 89 ? -22.078 2.209 46.442 1.00 92.06 89 GLN A N 1
ATOM 686 C CA . GLN A 1 89 ? -22.538 0.856 46.120 1.00 92.06 89 GLN A CA 1
ATOM 687 C C . GLN A 1 89 ? -23.535 0.865 44.948 1.00 92.06 89 GLN A C 1
ATOM 689 O O . GLN A 1 89 ? -23.265 0.242 43.925 1.00 92.06 89 GLN A O 1
ATOM 694 N N . GLU A 1 90 ? -24.614 1.650 45.034 1.00 93.88 90 GLU A N 1
ATOM 695 C CA . GLU A 1 90 ? -25.593 1.826 43.944 1.00 93.88 90 GLU A CA 1
ATOM 696 C C . GLU A 1 90 ? -24.914 2.280 42.635 1.00 93.88 90 GLU A C 1
ATOM 698 O O . GLU A 1 90 ? -25.291 1.878 41.532 1.00 93.88 90 GLU A O 1
ATOM 703 N N . ASN A 1 91 ? -23.866 3.107 42.741 1.00 93.31 91 ASN A N 1
ATOM 704 C CA . ASN A 1 91 ? -23.124 3.582 41.578 1.00 93.31 91 ASN A CA 1
ATOM 705 C C . ASN A 1 91 ? -22.292 2.468 40.917 1.00 93.31 91 ASN A C 1
ATOM 707 O O . ASN A 1 91 ? -22.192 2.437 39.689 1.00 93.31 91 ASN A O 1
ATOM 711 N N . LEU A 1 92 ? -21.686 1.584 41.715 1.00 92.62 92 LEU A N 1
ATOM 712 C CA . LEU A 1 92 ? -20.939 0.406 41.261 1.00 92.62 92 LEU A CA 1
ATOM 713 C C . LEU A 1 92 ? -21.862 -0.651 40.642 1.00 92.62 92 LEU A C 1
ATOM 715 O O . LEU A 1 92 ? -21.528 -1.196 39.593 1.00 92.62 92 LEU A O 1
ATOM 719 N N . GLU A 1 93 ? -23.026 -0.895 41.245 1.00 95.06 93 GLU A N 1
ATOM 720 C CA . GLU A 1 93 ? -24.038 -1.830 40.739 1.00 95.06 93 GLU A CA 1
ATOM 721 C C . GLU A 1 93 ? -24.537 -1.413 39.345 1.00 95.06 93 GLU A C 1
ATOM 723 O O . GLU A 1 93 ? -24.492 -2.208 38.404 1.00 95.06 93 GLU A O 1
ATOM 728 N N . GLU A 1 94 ? -24.900 -0.140 39.161 1.00 93.12 94 GLU A N 1
ATOM 729 C CA . GLU A 1 94 ? -25.322 0.382 37.854 1.00 93.12 94 GLU A CA 1
ATOM 730 C C . GLU A 1 94 ? -24.166 0.440 36.836 1.00 93.12 94 GLU A C 1
ATOM 732 O O . GLU A 1 94 ? -24.369 0.172 35.653 1.00 93.12 94 GLU A O 1
ATOM 737 N N . ALA A 1 95 ? -22.925 0.707 37.266 1.00 92.50 95 ALA A N 1
ATOM 738 C CA . ALA A 1 95 ? -21.763 0.586 36.380 1.00 92.50 95 ALA A CA 1
ATOM 739 C C . ALA A 1 95 ? -21.553 -0.868 35.912 1.00 92.50 95 ALA A C 1
ATOM 741 O O . ALA A 1 95 ? -21.236 -1.096 34.745 1.00 92.50 95 ALA A O 1
ATOM 742 N N . GLY A 1 96 ? -21.789 -1.851 36.788 1.00 90.38 96 GLY A N 1
ATOM 743 C CA . GLY A 1 96 ? -21.817 -3.272 36.441 1.00 90.38 96 GLY A CA 1
ATOM 744 C C . GLY A 1 96 ? -22.921 -3.606 35.433 1.00 90.38 96 GLY A C 1
ATOM 745 O O . GLY A 1 96 ? -22.653 -4.273 34.434 1.00 90.38 96 GLY A O 1
ATOM 746 N N . ARG A 1 97 ? -24.135 -3.078 35.635 1.00 91.44 97 ARG A N 1
ATOM 747 C CA . ARG A 1 97 ? -25.271 -3.244 34.709 1.00 91.44 97 ARG A CA 1
ATOM 748 C C . ARG A 1 97 ? -25.017 -2.618 33.332 1.00 91.44 97 ARG A C 1
ATOM 750 O O . ARG A 1 97 ? -25.477 -3.148 32.329 1.00 91.44 97 ARG A O 1
ATOM 757 N N . LEU A 1 98 ? -24.285 -1.508 33.262 1.00 89.69 98 LEU A N 1
ATOM 758 C CA . LEU A 1 98 ? -23.894 -0.882 31.994 1.00 89.69 98 LEU A CA 1
ATOM 759 C C . LEU A 1 98 ? -22.734 -1.628 31.311 1.00 89.69 98 LEU A C 1
ATOM 761 O O . LEU A 1 98 ? -22.676 -1.683 30.085 1.00 89.69 98 LEU A O 1
ATOM 765 N N . LEU A 1 99 ? -21.835 -2.255 32.077 1.00 89.31 99 LEU A N 1
ATOM 766 C CA . LEU A 1 99 ? -20.760 -3.092 31.533 1.00 89.31 99 LEU A CA 1
ATOM 767 C C . LEU A 1 99 ? -21.276 -4.371 30.856 1.00 89.31 99 LEU A C 1
ATOM 769 O O . LEU A 1 99 ? -20.659 -4.807 29.890 1.00 89.31 99 LEU A O 1
ATOM 773 N N . THR A 1 100 ? -22.405 -4.950 31.284 1.00 87.88 100 THR A N 1
ATOM 774 C CA . THR A 1 100 ? -23.001 -6.119 30.599 1.00 87.88 100 THR A CA 1
ATOM 775 C C . THR A 1 100 ? -23.649 -5.780 29.251 1.00 87.88 100 THR A C 1
ATOM 777 O O . THR A 1 100 ? -23.921 -6.685 28.465 1.00 87.88 100 THR A O 1
ATOM 780 N N . LEU A 1 101 ? -23.859 -4.494 28.947 1.00 84.62 101 LEU A N 1
ATOM 781 C CA . LEU A 1 101 ? -24.281 -4.021 27.622 1.00 84.62 101 LEU A CA 1
ATOM 782 C C . LEU A 1 101 ? -23.094 -3.869 26.651 1.00 84.62 101 LEU A C 1
ATOM 784 O O . LEU A 1 101 ? -23.299 -3.784 25.441 1.00 84.62 101 LEU A O 1
ATOM 788 N N . LEU A 1 102 ? -21.857 -3.855 27.165 1.00 83.25 102 LEU A N 1
ATOM 789 C CA . LEU A 1 102 ? -20.627 -3.677 26.392 1.00 83.25 102 LEU A CA 1
ATOM 790 C C . LEU A 1 102 ? -19.898 -5.011 26.193 1.00 83.25 102 LEU A C 1
ATOM 792 O O . LEU A 1 102 ? -19.208 -5.519 27.078 1.00 83.25 102 LEU A O 1
ATOM 796 N N . TRP A 1 103 ? -19.981 -5.553 24.983 1.00 78.25 103 TRP A N 1
ATOM 797 C CA . TRP A 1 103 ? -19.413 -6.852 24.638 1.00 78.25 103 TRP A CA 1
ATOM 798 C C . TRP A 1 103 ? -18.056 -6.694 23.959 1.00 78.25 103 TRP A C 1
ATOM 800 O O . TRP A 1 103 ? -17.953 -6.130 22.870 1.00 78.25 103 TRP A O 1
ATOM 810 N N . ARG A 1 104 ? -16.994 -7.227 24.574 1.00 76.31 104 ARG A N 1
ATOM 811 C CA . ARG A 1 104 ? -15.694 -7.365 23.902 1.00 76.31 104 ARG A CA 1
ATOM 812 C C . ARG A 1 104 ? -15.768 -8.509 22.902 1.00 76.31 104 ARG A C 1
ATOM 814 O O . ARG A 1 104 ? -16.015 -9.650 23.283 1.00 76.31 104 ARG A O 1
ATOM 821 N N . VAL A 1 105 ? -15.487 -8.208 21.643 1.00 66.69 105 VAL A N 1
ATOM 822 C CA . VAL A 1 105 ? -15.464 -9.180 20.551 1.00 66.69 105 VAL A CA 1
ATOM 823 C C . VAL A 1 105 ? -14.165 -9.068 19.762 1.00 66.69 105 VAL A C 1
ATOM 825 O O . VAL A 1 105 ? -13.619 -7.986 19.537 1.00 66.69 105 VAL A O 1
ATOM 828 N N . SER A 1 106 ? -13.667 -10.218 19.324 1.00 59.41 106 SER A N 1
ATOM 829 C CA . SER A 1 106 ? -12.556 -10.312 18.380 1.00 59.41 106 SER A CA 1
ATOM 830 C C . SER A 1 106 ? -13.139 -10.487 16.984 1.00 59.41 106 SER A C 1
ATOM 832 O O . SER A 1 106 ? -13.986 -11.361 16.793 1.00 59.41 106 SER A O 1
ATOM 834 N N . LEU A 1 107 ? -12.680 -9.718 15.992 1.00 58.66 107 LEU A N 1
ATOM 835 C CA . LEU A 1 107 ? -13.006 -10.068 14.606 1.00 58.66 107 LEU A CA 1
ATOM 836 C C . LEU A 1 107 ? -12.393 -11.445 14.267 1.00 58.66 107 LEU A C 1
ATOM 838 O O . LEU A 1 107 ? -11.242 -11.702 14.637 1.00 58.66 107 LEU A O 1
ATOM 842 N N . PRO A 1 108 ? -13.083 -12.319 13.508 1.00 54.81 108 PRO A N 1
ATOM 843 C CA . PRO A 1 108 ? -12.540 -13.593 13.025 1.00 54.81 108 PRO A CA 1
ATOM 844 C C . PRO A 1 108 ? -11.525 -13.403 11.873 1.00 54.81 108 PRO A C 1
ATOM 846 O O . PRO A 1 108 ? -11.580 -14.078 10.841 1.00 54.81 108 PRO A O 1
ATOM 849 N N . MET A 1 109 ? -10.556 -12.496 12.055 1.00 53.31 109 MET A N 1
ATOM 850 C CA . MET A 1 109 ? -9.571 -12.084 11.043 1.00 53.31 109 MET A CA 1
ATOM 851 C C . MET A 1 109 ? -8.698 -13.240 10.544 1.00 53.31 109 MET A C 1
ATOM 853 O O . MET A 1 109 ? -8.231 -13.199 9.413 1.00 53.31 109 MET A O 1
ATOM 857 N N . LYS A 1 110 ? -8.488 -14.286 11.355 1.00 53.72 110 LYS A N 1
ATOM 858 C CA . LYS A 1 110 ? -7.651 -15.439 10.980 1.00 53.72 110 LYS A CA 1
ATOM 859 C C . LYS A 1 110 ? -8.337 -16.450 10.053 1.00 53.72 110 LYS A C 1
ATOM 861 O O . LYS A 1 110 ? -7.636 -17.255 9.455 1.00 53.72 110 LYS A O 1
ATOM 866 N N . VAL A 1 111 ? -9.670 -16.437 9.945 1.00 53.78 111 VAL A N 1
ATOM 867 C CA . VAL A 1 111 ? -10.428 -17.472 9.210 1.00 53.78 111 VAL A CA 1
ATOM 868 C C . VAL A 1 111 ? -11.166 -16.889 8.007 1.00 53.78 111 VAL A C 1
ATOM 870 O O . VAL A 1 111 ? -11.068 -17.444 6.918 1.00 53.78 111 VAL A O 1
ATOM 873 N N . VAL A 1 112 ? -11.827 -15.734 8.157 1.00 50.34 112 VAL A N 1
ATOM 874 C CA . VAL A 1 112 ? -12.581 -15.101 7.054 1.00 50.34 112 VAL A CA 1
ATOM 875 C C . VAL A 1 112 ? -11.657 -14.622 5.927 1.00 50.34 112 VAL A C 1
ATOM 877 O O . VAL A 1 112 ? -12.029 -14.661 4.758 1.00 50.34 112 VAL A O 1
ATOM 880 N N . HIS A 1 113 ? -10.423 -14.232 6.253 1.00 51.22 113 HIS A N 1
ATOM 881 C CA . HIS A 1 113 ? -9.458 -13.766 5.259 1.00 51.22 113 HIS A CA 1
ATOM 882 C C . HIS A 1 113 ? -8.634 -14.874 4.591 1.00 51.22 113 HIS A C 1
ATOM 884 O O . HIS A 1 113 ? -8.132 -14.635 3.501 1.00 51.22 113 HIS A O 1
ATOM 890 N N . ALA A 1 114 ? -8.510 -16.076 5.165 1.00 52.50 114 ALA A N 1
ATOM 891 C CA . ALA A 1 114 ? -7.561 -17.082 4.669 1.00 52.50 114 ALA A CA 1
ATOM 892 C C . ALA A 1 114 ? -7.865 -17.570 3.236 1.00 52.50 114 ALA A C 1
ATOM 894 O O . ALA A 1 114 ? -6.951 -17.689 2.424 1.00 52.50 114 ALA A O 1
ATOM 895 N N . ALA A 1 115 ? -9.141 -17.809 2.910 1.00 55.97 115 ALA A N 1
ATOM 896 C CA . ALA A 1 115 ? -9.561 -18.264 1.579 1.00 55.97 115 ALA A CA 1
ATOM 897 C C . ALA A 1 115 ? -9.767 -17.116 0.570 1.00 55.97 115 ALA A C 1
ATOM 899 O O . ALA A 1 115 ? -9.606 -17.312 -0.631 1.00 55.97 115 ALA A O 1
ATOM 900 N N . ALA A 1 116 ? -10.111 -15.915 1.047 1.00 56.41 116 ALA A N 1
ATOM 901 C CA . ALA A 1 116 ? -10.274 -14.741 0.189 1.00 56.41 116 ALA A CA 1
ATOM 902 C C . ALA A 1 116 ? -8.917 -14.144 -0.222 1.00 56.41 116 ALA A C 1
ATOM 904 O O . ALA A 1 116 ? -8.725 -13.805 -1.389 1.00 56.41 116 ALA A O 1
ATOM 905 N N . TYR A 1 117 ? -7.953 -14.075 0.707 1.00 56.72 117 TYR A N 1
ATOM 906 C CA . TYR A 1 117 ? -6.589 -13.664 0.377 1.00 56.72 117 TYR A CA 1
ATOM 907 C C . TYR A 1 117 ? -5.861 -14.697 -0.476 1.00 56.72 117 TYR A C 1
ATOM 909 O O . TYR A 1 117 ? -5.091 -14.269 -1.312 1.00 56.72 117 TYR A O 1
ATOM 917 N N . SER A 1 118 ? -6.067 -16.013 -0.335 1.00 59.84 118 SER A N 1
ATOM 918 C CA . SER A 1 118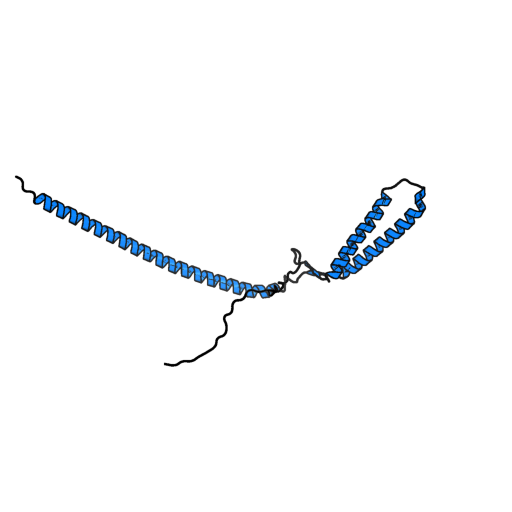 ? -5.306 -16.971 -1.160 1.00 59.84 118 SER A CA 1
ATOM 919 C C . SER A 1 118 ? -5.608 -16.845 -2.659 1.00 59.84 118 SER A C 1
ATOM 921 O O . SER A 1 118 ? -4.689 -16.894 -3.471 1.00 59.84 118 SER A O 1
ATOM 923 N N . LEU A 1 119 ? -6.873 -16.615 -3.030 1.00 61.97 119 LEU A N 1
ATOM 924 C CA . LEU A 1 119 ? -7.264 -16.317 -4.412 1.00 61.97 119 LEU A CA 1
ATOM 925 C C . LEU A 1 119 ? -6.763 -14.937 -4.861 1.00 61.97 119 LEU A C 1
ATOM 927 O O . LEU A 1 119 ? -6.148 -14.815 -5.918 1.00 61.97 119 LEU A O 1
ATOM 931 N N . GLN A 1 120 ? -6.979 -13.905 -4.041 1.00 71.38 120 GLN A N 1
ATOM 932 C CA . GLN A 1 120 ? -6.597 -12.536 -4.386 1.00 71.38 120 GLN A CA 1
ATOM 933 C C . GLN A 1 120 ? -5.067 -12.334 -4.435 1.00 71.38 120 GLN A C 1
ATOM 935 O O . GLN A 1 120 ? -4.585 -11.551 -5.249 1.00 71.38 120 GLN A O 1
ATOM 940 N N . ASP A 1 121 ? -4.296 -13.054 -3.618 1.00 78.19 121 ASP A N 1
ATOM 941 C CA . ASP A 1 121 ? -2.828 -13.052 -3.611 1.00 78.19 121 ASP A CA 1
ATOM 942 C C . ASP A 1 121 ? -2.266 -13.701 -4.880 1.00 78.19 121 ASP A C 1
ATOM 944 O O . ASP A 1 121 ? -1.397 -13.109 -5.515 1.00 78.19 121 ASP A O 1
ATOM 948 N N . GLU A 1 122 ? -2.802 -14.845 -5.326 1.00 84.88 122 GLU A N 1
ATOM 949 C CA . GLU A 1 122 ? -2.399 -15.440 -6.611 1.00 84.88 122 GLU A CA 1
ATOM 950 C C . GLU A 1 122 ? -2.780 -14.550 -7.809 1.00 84.88 122 GLU A C 1
ATOM 952 O O . GLU A 1 122 ? -1.966 -14.386 -8.723 1.00 84.88 122 GLU A O 1
ATOM 957 N N . ASP A 1 123 ? -3.942 -13.887 -7.787 1.00 86.12 123 ASP A N 1
ATOM 958 C CA . ASP A 1 123 ? -4.315 -12.902 -8.812 1.00 86.12 123 ASP A CA 1
ATOM 959 C C . ASP A 1 123 ? -3.342 -11.707 -8.835 1.00 86.12 123 ASP A C 1
ATOM 961 O O . ASP A 1 123 ? -2.788 -11.385 -9.895 1.00 86.12 123 ASP A O 1
ATOM 965 N N . LEU A 1 124 ? -3.056 -11.084 -7.681 1.00 90.31 124 LEU A N 1
ATOM 966 C CA . LEU A 1 124 ? -2.085 -9.983 -7.572 1.00 90.31 124 LEU A CA 1
ATOM 967 C C . LEU A 1 124 ? -0.689 -10.416 -8.032 1.00 90.31 124 LEU A C 1
ATOM 969 O O . LEU A 1 124 ? -0.026 -9.705 -8.790 1.00 90.31 124 LEU A O 1
ATOM 973 N N . LYS A 1 125 ? -0.239 -11.594 -7.602 1.00 92.75 125 LYS A N 1
ATOM 974 C CA . LYS A 1 125 ? 1.042 -12.202 -7.969 1.00 92.75 125 LYS A CA 1
ATOM 975 C C . LYS A 1 125 ? 1.122 -12.455 -9.475 1.00 92.75 125 LYS A C 1
ATOM 977 O O . LYS A 1 125 ? 2.152 -12.150 -10.084 1.00 92.75 125 LYS A O 1
ATOM 982 N N . SER A 1 126 ? 0.037 -12.909 -10.107 1.00 94.88 126 SER A N 1
ATOM 983 C CA . SER A 1 126 ? -0.047 -13.064 -11.564 1.00 94.88 126 SER A CA 1
ATOM 984 C C . SER A 1 126 ? 0.098 -11.721 -12.301 1.00 94.88 126 SER A C 1
ATOM 986 O O . SER A 1 126 ? 0.865 -11.632 -13.271 1.00 94.88 126 SER A O 1
ATOM 988 N N . GLU A 1 127 ? -0.537 -10.648 -11.808 1.00 95.75 127 GLU A N 1
ATOM 989 C CA . GLU A 1 127 ? -0.400 -9.307 -12.387 1.00 95.75 127 GLU A CA 1
ATOM 990 C C . GLU A 1 127 ? 1.011 -8.748 -12.148 1.00 95.75 127 GLU A C 1
ATOM 992 O O . GLU A 1 127 ? 1.602 -8.196 -13.072 1.00 95.75 127 GLU A O 1
ATOM 997 N N . VAL A 1 128 ? 1.635 -8.985 -10.988 1.00 96.88 128 VAL A N 1
ATOM 998 C CA . VAL A 1 128 ? 3.048 -8.638 -10.739 1.00 96.88 128 VAL A CA 1
ATOM 999 C C . VAL A 1 128 ? 3.979 -9.335 -11.740 1.00 96.88 128 VAL A C 1
ATOM 1001 O O . VAL A 1 128 ? 4.858 -8.684 -12.312 1.00 96.88 128 VAL A O 1
ATOM 1004 N N . TYR A 1 129 ? 3.787 -10.626 -12.032 1.00 97.81 129 TYR A N 1
ATOM 1005 C CA . TYR A 1 129 ? 4.567 -11.328 -13.064 1.00 97.81 129 TYR A CA 1
ATOM 1006 C C . TYR A 1 129 ? 4.315 -10.785 -14.481 1.00 97.81 129 TYR A C 1
ATOM 1008 O O . TYR A 1 129 ? 5.237 -10.708 -15.299 1.00 97.81 129 TYR A O 1
ATOM 1016 N N . LYS A 1 130 ? 3.078 -10.395 -14.795 1.00 98.12 130 LYS A N 1
ATOM 1017 C CA . LYS A 1 130 ? 2.687 -9.783 -16.075 1.00 98.12 130 LYS A CA 1
ATOM 1018 C C . LYS A 1 130 ? 3.277 -8.378 -16.240 1.00 98.12 130 LYS A C 1
ATOM 1020 O O . LYS A 1 130 ? 3.809 -8.073 -17.307 1.00 98.12 130 LYS A O 1
ATOM 1025 N N . LEU A 1 131 ? 3.270 -7.558 -15.191 1.00 98.56 131 LEU A N 1
ATOM 1026 C CA . LEU A 1 131 ? 3.913 -6.243 -15.152 1.00 98.56 131 LEU A CA 1
ATOM 1027 C C . LEU A 1 131 ? 5.436 -6.366 -15.288 1.00 98.56 131 LEU A C 1
ATOM 1029 O O . LEU A 1 131 ? 6.013 -5.697 -16.142 1.00 98.56 131 LEU A O 1
ATOM 1033 N N . ARG A 1 132 ? 6.082 -7.285 -14.556 1.00 98.25 132 ARG A N 1
ATOM 1034 C CA . ARG A 1 132 ? 7.522 -7.574 -14.710 1.00 98.25 132 ARG A CA 1
ATOM 1035 C C . ARG A 1 132 ? 7.887 -7.981 -16.142 1.00 98.25 132 ARG A C 1
ATOM 1037 O O . ARG A 1 132 ? 8.873 -7.481 -16.674 1.00 98.25 132 ARG A O 1
ATOM 1044 N N . ARG A 1 133 ? 7.073 -8.819 -16.802 1.00 98.44 133 ARG A N 1
ATOM 1045 C CA . ARG A 1 133 ? 7.264 -9.157 -18.228 1.00 98.44 133 ARG A CA 1
ATOM 1046 C C . ARG A 1 133 ? 7.141 -7.935 -19.143 1.00 98.44 133 ARG A C 1
ATOM 1048 O O . ARG A 1 133 ? 8.000 -7.756 -20.001 1.00 98.44 133 ARG A O 1
ATOM 1055 N N . LYS A 1 134 ? 6.131 -7.078 -18.944 1.00 98.50 134 LYS A N 1
ATOM 1056 C CA . LYS A 1 134 ? 5.973 -5.825 -19.710 1.00 98.50 134 LYS A CA 1
ATOM 1057 C C . LYS A 1 134 ? 7.181 -4.894 -19.542 1.00 98.50 134 LYS A C 1
ATOM 1059 O O . LYS A 1 134 ? 7.643 -4.338 -20.534 1.00 98.50 134 LYS A O 1
ATOM 1064 N N . VAL A 1 135 ? 7.702 -4.747 -18.320 1.00 98.75 135 VAL A N 1
ATOM 1065 C CA . VAL A 1 135 ? 8.900 -3.938 -18.032 1.00 98.75 135 VAL A CA 1
ATOM 1066 C C . VAL A 1 135 ? 10.122 -4.503 -18.760 1.00 98.75 135 VAL A C 1
ATOM 1068 O O . VAL A 1 135 ? 10.724 -3.786 -19.554 1.00 98.75 135 VAL A O 1
ATOM 1071 N N . ALA A 1 136 ? 10.414 -5.799 -18.612 1.00 98.50 136 ALA A N 1
ATOM 1072 C CA . ALA A 1 136 ? 11.542 -6.444 -19.293 1.00 98.50 136 ALA A CA 1
ATOM 1073 C C . ALA A 1 136 ? 11.456 -6.352 -20.834 1.00 98.50 136 ALA A C 1
ATOM 1075 O O . ALA A 1 136 ? 12.469 -6.233 -21.529 1.00 98.50 136 ALA A O 1
ATOM 1076 N N . GLU A 1 137 ? 10.245 -6.376 -21.401 1.00 98.56 137 GLU A N 1
ATOM 1077 C CA . GLU A 1 137 ? 10.042 -6.188 -22.840 1.00 98.56 137 GLU A CA 1
ATOM 1078 C C . GLU A 1 137 ? 10.327 -4.741 -23.290 1.00 98.56 137 GLU A C 1
ATOM 1080 O O . GLU A 1 137 ? 10.925 -4.532 -24.349 1.00 98.56 137 GLU A O 1
ATOM 1085 N N . GLN A 1 138 ? 9.947 -3.743 -22.483 1.00 98.69 138 GLN A N 1
ATOM 1086 C CA . GLN A 1 138 ? 10.279 -2.332 -22.718 1.00 98.69 138 GLN A CA 1
ATOM 1087 C C . GLN A 1 138 ? 11.788 -2.080 -22.590 1.00 98.69 138 GLN A C 1
ATOM 1089 O O . GLN A 1 138 ? 12.374 -1.458 -23.474 1.00 98.69 138 GLN A O 1
ATOM 1094 N N . GLU A 1 139 ? 12.441 -2.633 -21.566 1.00 98.62 139 GLU A N 1
ATOM 1095 C CA . GLU A 1 139 ? 13.898 -2.562 -21.377 1.00 98.62 139 GLU A CA 1
ATOM 1096 C C . GLU A 1 139 ? 14.653 -3.141 -22.581 1.00 98.62 139 GLU A C 1
ATOM 1098 O O . GLU A 1 139 ? 15.568 -2.509 -23.111 1.00 98.62 139 GLU A O 1
ATOM 1103 N N . LYS A 1 140 ? 14.222 -4.303 -23.095 1.00 98.56 140 LYS A N 1
ATOM 1104 C CA . LYS A 1 140 ? 14.808 -4.919 -24.297 1.00 98.56 140 LYS A CA 1
ATOM 1105 C C . LYS A 1 140 ? 14.638 -4.043 -25.544 1.00 98.56 140 LYS A C 1
ATOM 1107 O O . LYS A 1 140 ? 15.576 -3.920 -26.339 1.00 98.56 140 LYS A O 1
ATOM 1112 N N . LYS A 1 141 ? 13.466 -3.420 -25.727 1.00 98.56 141 LYS A N 1
ATOM 1113 C CA . LYS A 1 141 ? 13.211 -2.476 -26.831 1.00 98.56 141 LYS A CA 1
ATOM 1114 C C . LYS A 1 141 ? 14.108 -1.243 -26.713 1.00 98.56 141 LYS A C 1
ATOM 1116 O O . LYS A 1 141 ? 14.801 -0.917 -27.679 1.00 98.56 141 LYS A O 1
ATOM 1121 N N . LEU A 1 142 ? 14.182 -0.634 -25.530 1.00 98.75 142 LEU A N 1
ATOM 1122 C CA . LEU A 1 142 ? 15.030 0.523 -25.242 1.00 98.75 142 LEU A CA 1
ATOM 1123 C C . LEU A 1 142 ? 16.518 0.215 -25.471 1.00 98.75 142 LEU A C 1
ATOM 1125 O O . LEU A 1 142 ? 17.196 0.969 -26.167 1.00 98.75 142 LEU A O 1
ATOM 1129 N N . PHE A 1 143 ? 17.010 -0.933 -24.999 1.00 98.62 143 PHE A N 1
ATOM 1130 C CA . PHE A 1 143 ? 18.379 -1.387 -25.256 1.00 98.62 143 PHE A CA 1
ATOM 1131 C C . PHE A 1 143 ? 18.668 -1.544 -26.759 1.00 98.62 143 PHE A C 1
ATOM 1133 O O . PHE A 1 143 ? 19.711 -1.103 -27.246 1.00 98.62 143 PHE A O 1
ATOM 1140 N N . SER A 1 144 ? 17.728 -2.108 -27.529 1.00 98.44 144 SER A N 1
ATOM 1141 C CA . SER A 1 144 ? 17.876 -2.222 -28.988 1.00 98.44 144 SER A CA 1
ATOM 1142 C C . SER A 1 144 ? 17.947 -0.855 -29.687 1.00 98.44 144 SER A C 1
ATOM 1144 O O . SER A 1 144 ? 18.730 -0.678 -30.623 1.00 98.44 144 SER A O 1
ATOM 1146 N N . MET A 1 145 ? 17.185 0.134 -29.206 1.00 98.75 145 MET A N 1
ATOM 1147 C CA . MET A 1 145 ? 17.212 1.507 -29.715 1.00 98.75 145 MET A CA 1
ATOM 1148 C C . MET A 1 145 ? 18.522 2.212 -29.365 1.00 98.75 145 MET A C 1
ATOM 1150 O O . MET A 1 145 ? 19.138 2.799 -30.251 1.00 98.75 145 MET A O 1
ATOM 1154 N N . ALA A 1 146 ? 18.985 2.099 -28.118 1.00 98.69 146 ALA A N 1
ATOM 1155 C CA . ALA A 1 146 ? 20.260 2.655 -27.669 1.00 98.69 146 ALA A CA 1
ATOM 1156 C C . ALA A 1 146 ? 21.440 2.093 -28.481 1.00 98.69 146 ALA A C 1
ATOM 1158 O O . ALA A 1 146 ? 22.278 2.854 -28.963 1.00 98.69 146 ALA A O 1
ATOM 1159 N N . ARG A 1 147 ? 21.461 0.776 -28.734 1.00 98.62 147 ARG A N 1
ATOM 1160 C CA . ARG A 1 147 ? 22.485 0.137 -29.576 1.00 98.62 147 ARG A CA 1
ATOM 1161 C C . ARG A 1 147 ? 22.449 0.634 -31.025 1.00 98.62 147 ARG A C 1
ATOM 1163 O O . ARG A 1 147 ? 23.505 0.889 -31.596 1.00 98.62 147 ARG A O 1
ATOM 1170 N N . ARG A 1 148 ? 21.259 0.813 -31.614 1.00 98.50 148 ARG A N 1
ATOM 1171 C CA . ARG A 1 148 ? 21.113 1.401 -32.960 1.00 98.50 148 ARG A CA 1
ATOM 1172 C C . ARG A 1 148 ? 21.605 2.848 -33.007 1.00 98.50 148 ARG A C 1
ATOM 1174 O O . ARG A 1 148 ? 22.347 3.188 -33.919 1.00 98.50 148 ARG A O 1
ATOM 1181 N N . LEU A 1 149 ? 21.231 3.673 -32.027 1.00 98.75 149 LEU A N 1
ATOM 1182 C CA . LEU A 1 149 ? 21.687 5.063 -31.916 1.00 98.75 149 LEU A CA 1
ATOM 1183 C C . LEU A 1 149 ? 23.213 5.149 -31.803 1.00 98.75 149 LEU A C 1
ATOM 1185 O O . LEU A 1 149 ? 23.821 5.948 -32.509 1.00 98.75 149 LEU A O 1
ATOM 1189 N N . TYR A 1 150 ? 23.830 4.286 -30.991 1.00 98.69 150 TYR A N 1
ATOM 1190 C CA . TYR A 1 150 ? 25.285 4.195 -30.873 1.00 98.69 150 TYR A CA 1
ATOM 1191 C C . TYR A 1 150 ? 25.956 3.881 -32.220 1.00 98.69 150 TYR A C 1
ATOM 1193 O O . TYR A 1 150 ? 26.850 4.611 -32.641 1.00 98.69 150 TYR A O 1
ATOM 1201 N N . SER A 1 151 ? 25.486 2.857 -32.945 1.00 98.56 151 SER A N 1
ATOM 1202 C CA . SER A 1 151 ? 26.022 2.520 -34.274 1.00 98.56 151 SER A CA 1
ATOM 1203 C C . SER A 1 151 ? 25.827 3.639 -35.304 1.00 98.56 151 SER A C 1
ATOM 1205 O O . SER A 1 151 ? 26.737 3.910 -36.085 1.00 98.56 151 SER A O 1
ATOM 1207 N N . THR A 1 152 ? 24.679 4.326 -35.299 1.00 98.56 152 THR A N 1
ATOM 1208 C CA . THR A 1 152 ? 24.446 5.484 -36.179 1.00 98.56 152 THR A CA 1
ATOM 1209 C C . THR A 1 152 ? 25.374 6.650 -35.837 1.00 98.56 152 THR A C 1
ATOM 1211 O O . THR A 1 152 ? 25.897 7.290 -36.748 1.00 98.56 152 THR A O 1
ATOM 1214 N N . ASN A 1 153 ? 25.623 6.920 -34.551 1.00 98.56 153 ASN A N 1
ATOM 1215 C CA . ASN A 1 153 ? 26.531 7.992 -34.146 1.00 98.56 153 ASN A CA 1
ATOM 1216 C C . ASN A 1 153 ? 27.992 7.665 -34.501 1.00 98.56 153 ASN A C 1
ATOM 1218 O O . ASN A 1 153 ? 28.689 8.510 -35.050 1.00 98.56 153 ASN A O 1
ATOM 1222 N N . GLN A 1 154 ? 28.427 6.415 -34.316 1.00 98.56 154 GLN A N 1
ATOM 1223 C CA . GLN A 1 154 ? 29.749 5.963 -34.764 1.00 98.56 154 GLN A CA 1
ATOM 1224 C C . GLN A 1 154 ? 29.925 6.118 -36.287 1.00 98.56 154 GLN A C 1
ATOM 1226 O O . GLN A 1 154 ? 30.983 6.539 -36.755 1.00 98.56 154 GLN A O 1
ATOM 1231 N N . LEU A 1 155 ? 28.887 5.815 -37.079 1.00 98.38 155 LEU A N 1
ATOM 1232 C CA . LEU A 1 155 ? 28.907 6.049 -38.526 1.00 98.38 155 LEU A CA 1
ATOM 1233 C C . LEU A 1 155 ? 29.012 7.546 -38.857 1.00 98.38 155 LEU A C 1
ATOM 1235 O O . LEU A 1 155 ? 29.814 7.914 -39.713 1.00 98.38 155 LEU A O 1
ATOM 1239 N N . LYS A 1 156 ? 28.257 8.404 -38.157 1.00 98.62 156 LYS A N 1
ATOM 1240 C CA . LYS A 1 156 ? 28.335 9.867 -38.292 1.00 98.62 156 LYS A CA 1
ATOM 1241 C C . LYS A 1 156 ? 29.754 10.379 -38.017 1.00 98.62 156 LYS A C 1
ATOM 1243 O O . LYS A 1 156 ? 30.309 11.068 -38.866 1.00 98.62 156 LYS A O 1
ATOM 1248 N N . GLU A 1 157 ? 30.357 10.002 -36.891 1.00 98.38 157 GLU A N 1
ATOM 1249 C CA . GLU A 1 157 ? 31.721 10.408 -36.511 1.00 98.38 157 GLU A CA 1
ATOM 1250 C C . GLU A 1 157 ? 32.769 9.953 -37.544 1.00 98.38 157 GLU A C 1
ATOM 1252 O O . GLU A 1 157 ? 33.684 10.703 -37.893 1.00 98.38 157 GLU A O 1
ATOM 1257 N N . ASN A 1 158 ? 32.618 8.741 -38.090 1.00 98.31 158 ASN A N 1
ATOM 1258 C CA . ASN A 1 158 ? 33.479 8.238 -39.161 1.00 98.31 158 ASN A CA 1
ATOM 1259 C C . ASN A 1 158 ? 33.304 9.028 -40.470 1.00 98.31 158 ASN A C 1
ATOM 1261 O O . ASN A 1 158 ? 34.296 9.350 -41.123 1.00 98.31 158 ASN A O 1
ATOM 1265 N N . MET A 1 159 ? 32.071 9.385 -40.847 1.00 98.38 159 MET A N 1
ATOM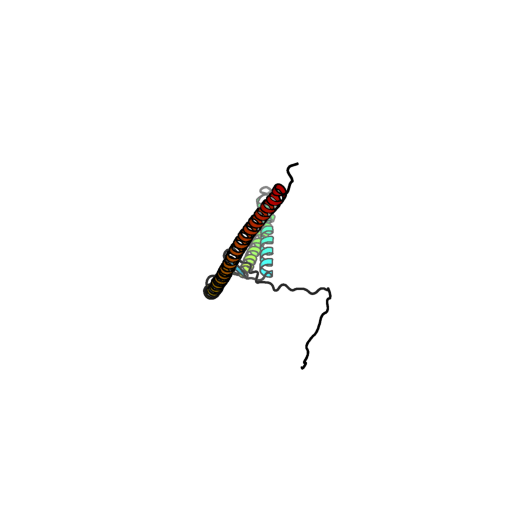 1266 C CA . MET A 1 159 ? 31.813 10.227 -42.022 1.00 98.38 159 MET A CA 1
ATOM 1267 C C . MET A 1 159 ? 32.368 11.646 -41.844 1.00 98.38 159 MET A C 1
ATOM 1269 O O . MET A 1 159 ? 33.002 12.170 -42.757 1.00 98.38 159 MET A O 1
ATOM 1273 N N . GLU A 1 160 ? 32.193 12.252 -40.668 1.00 97.81 160 GLU A N 1
ATOM 1274 C CA . GLU A 1 160 ? 32.749 13.572 -40.341 1.00 97.81 160 GLU A CA 1
ATOM 1275 C C . GLU A 1 160 ? 34.280 13.573 -40.429 1.00 97.81 160 GLU A C 1
ATOM 1277 O O . GLU A 1 160 ? 34.859 14.497 -41.002 1.00 97.81 160 GLU A O 1
ATOM 1282 N N . ARG A 1 161 ? 34.942 12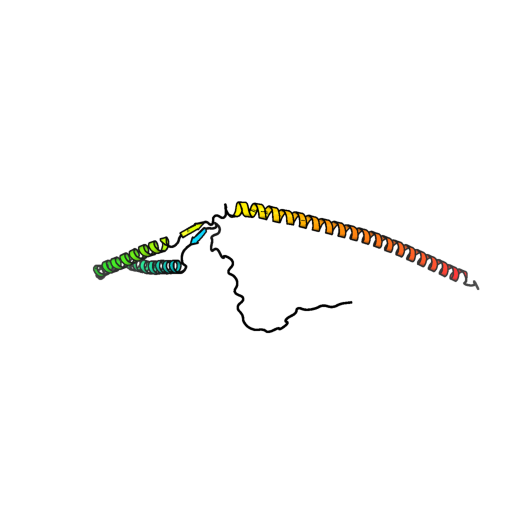.506 -39.958 1.00 97.75 161 ARG A N 1
ATOM 1283 C CA . ARG A 1 161 ? 36.392 12.316 -40.114 1.00 97.75 161 ARG A CA 1
ATOM 1284 C C . ARG A 1 161 ? 36.817 12.312 -41.585 1.00 97.75 161 ARG A C 1
ATOM 1286 O O . ARG A 1 161 ? 37.686 13.097 -41.956 1.00 97.75 161 ARG A O 1
ATOM 1293 N N . VAL A 1 162 ? 36.171 11.500 -42.427 1.00 97.56 162 VAL A N 1
ATOM 1294 C CA . VAL A 1 162 ? 36.480 11.422 -43.869 1.00 97.56 162 VAL A CA 1
ATOM 1295 C C . VAL A 1 162 ? 36.268 12.773 -44.563 1.00 97.56 162 VAL A C 1
ATOM 1297 O O . VAL A 1 162 ? 37.099 13.186 -45.371 1.00 97.56 162 VAL A O 1
ATOM 1300 N N . ILE A 1 163 ? 35.201 13.504 -44.224 1.00 97.19 163 ILE A N 1
ATOM 1301 C CA . ILE A 1 163 ? 34.930 14.842 -44.777 1.00 97.19 163 ILE A CA 1
ATOM 1302 C C . ILE A 1 163 ? 36.023 15.842 -44.361 1.00 97.19 163 ILE A C 1
ATOM 1304 O O . ILE A 1 163 ? 36.487 16.628 -45.193 1.00 97.19 163 ILE A O 1
ATOM 1308 N N . MET A 1 164 ? 36.475 15.807 -43.102 1.00 97.06 164 MET A N 1
ATOM 1309 C CA . MET A 1 164 ? 37.578 16.650 -42.623 1.00 97.06 164 MET A CA 1
ATOM 1310 C C . MET A 1 164 ? 38.910 16.316 -43.313 1.00 97.06 164 MET A C 1
ATOM 1312 O O . MET A 1 164 ? 39.621 17.234 -43.723 1.00 97.06 164 MET A O 1
ATOM 1316 N N . GLU A 1 165 ? 39.227 15.032 -43.495 1.00 96.19 165 GLU A N 1
ATOM 1317 C CA . GLU A 1 165 ? 40.425 14.558 -44.207 1.00 96.19 165 GLU A CA 1
ATOM 1318 C C . GLU A 1 165 ? 40.417 14.961 -45.691 1.00 96.19 165 GLU A C 1
ATOM 1320 O O . GLU A 1 165 ? 41.412 15.461 -46.214 1.00 96.19 165 GLU A O 1
ATOM 1325 N N . GLN A 1 166 ? 39.284 14.820 -46.383 1.00 95.06 166 GLN A N 1
ATOM 1326 C CA . GLN A 1 166 ? 39.147 15.284 -47.768 1.00 95.06 166 GLN A CA 1
ATOM 1327 C C . GLN A 1 166 ? 39.309 16.807 -47.869 1.00 95.06 166 GLN A C 1
ATOM 1329 O O . GLN A 1 166 ? 40.045 17.302 -48.725 1.00 95.06 166 GLN A O 1
ATOM 1334 N N . SER A 1 167 ? 38.679 17.556 -46.961 1.00 93.75 167 SER A N 1
ATOM 1335 C CA . SER A 1 167 ? 38.736 19.022 -46.939 1.00 93.75 167 SER A CA 1
ATOM 1336 C C . SER A 1 167 ? 40.147 19.552 -46.654 1.00 93.75 167 SER A C 1
ATOM 1338 O O . SER A 1 167 ? 40.577 20.530 -47.272 1.00 93.75 167 SER A O 1
ATOM 1340 N N . SER A 1 168 ? 40.895 18.910 -45.749 1.00 92.62 168 SER A N 1
ATOM 1341 C CA . SER A 1 168 ? 42.282 19.283 -45.451 1.00 92.62 168 SER A CA 1
ATOM 1342 C C . SER A 1 168 ? 43.214 18.971 -46.627 1.00 92.62 168 SER A C 1
ATOM 1344 O O . SER A 1 168 ? 43.977 19.849 -47.041 1.00 92.62 168 SER A O 1
ATOM 1346 N N . ASN A 1 169 ? 43.080 17.794 -47.245 1.00 90.62 169 ASN A N 1
ATOM 1347 C CA . ASN A 1 169 ? 43.851 17.392 -48.423 1.00 90.62 169 ASN A CA 1
ATOM 1348 C C . ASN A 1 169 ? 43.619 18.329 -49.621 1.00 90.62 169 ASN A C 1
ATOM 1350 O O . ASN A 1 169 ? 44.581 18.781 -50.246 1.00 90.62 169 ASN A O 1
ATOM 1354 N N . ILE A 1 170 ? 42.364 18.703 -49.905 1.00 90.75 170 ILE A N 1
ATOM 1355 C CA . ILE A 1 170 ? 42.032 19.683 -50.954 1.00 90.75 170 ILE A CA 1
ATOM 1356 C C . ILE A 1 170 ? 42.681 21.040 -50.646 1.00 90.75 170 ILE A C 1
ATOM 1358 O O . ILE A 1 170 ? 43.327 21.627 -51.515 1.00 90.75 170 ILE A O 1
ATOM 1362 N N . LYS A 1 171 ? 42.572 21.528 -49.404 1.00 87.00 171 LYS A N 1
ATOM 1363 C CA . LYS A 1 171 ? 43.144 22.818 -48.979 1.00 87.00 171 LYS A CA 1
ATOM 1364 C C . LYS A 1 171 ? 44.671 22.860 -49.114 1.00 87.00 171 LYS A C 1
ATOM 1366 O O . LYS A 1 171 ? 45.212 23.882 -49.539 1.00 87.00 171 LYS A O 1
ATOM 1371 N N . ILE A 1 172 ? 45.359 21.762 -48.794 1.00 83.62 172 ILE A N 1
ATOM 1372 C CA . ILE A 1 172 ? 46.812 21.617 -48.979 1.00 83.62 172 ILE A CA 1
ATOM 1373 C C . ILE A 1 172 ? 47.158 21.588 -50.474 1.00 83.62 172 ILE A C 1
ATOM 1375 O O . ILE A 1 172 ? 48.008 22.363 -50.912 1.00 83.62 172 ILE A O 1
ATOM 1379 N N . GLY A 1 173 ? 46.464 20.773 -51.275 1.00 78.25 173 GLY A N 1
ATOM 1380 C CA . GLY A 1 173 ? 46.702 20.663 -52.718 1.00 78.25 173 GLY A CA 1
ATOM 1381 C C . GLY A 1 173 ? 46.467 21.973 -53.481 1.00 78.25 173 GLY A C 1
ATOM 1382 O O . GLY A 1 173 ? 47.244 22.319 -54.369 1.00 78.25 173 GLY A O 1
ATOM 1383 N N . VAL A 1 174 ? 45.441 22.744 -53.107 1.00 77.62 174 VAL A N 1
ATOM 1384 C CA . VAL A 1 174 ? 45.188 24.089 -53.652 1.00 77.62 174 VAL A CA 1
ATOM 1385 C C . VAL A 1 174 ? 46.305 25.055 -53.249 1.00 77.62 174 VAL A C 1
ATOM 1387 O O . VAL A 1 174 ? 46.870 25.723 -54.114 1.00 77.62 174 VAL A O 1
ATOM 1390 N N . ARG A 1 175 ? 46.701 25.092 -51.968 1.00 73.50 175 ARG A N 1
ATOM 1391 C CA . ARG A 1 175 ? 47.799 25.955 -51.497 1.00 73.50 175 ARG A CA 1
ATOM 1392 C C . ARG A 1 175 ? 49.128 25.641 -52.194 1.00 73.50 175 ARG A C 1
ATOM 1394 O O . ARG A 1 175 ? 49.813 26.571 -52.607 1.00 73.50 175 ARG A O 1
ATOM 1401 N N . GLY A 1 176 ? 49.460 24.361 -52.372 1.00 69.50 176 GLY A N 1
ATOM 1402 C CA . GLY A 1 176 ? 50.654 23.927 -53.103 1.00 69.50 176 GLY A CA 1
ATOM 1403 C C . GLY A 1 176 ? 50.642 24.374 -54.568 1.00 69.50 176 GLY A C 1
ATOM 1404 O O . GLY A 1 176 ? 51.644 24.888 -55.057 1.00 69.50 176 GLY A O 1
ATOM 1405 N N . LYS A 1 177 ? 49.490 24.279 -55.248 1.00 68.31 177 LYS A N 1
ATOM 1406 C CA . LYS A 1 177 ? 49.320 24.789 -56.620 1.00 68.31 177 LYS A CA 1
ATOM 1407 C C . LYS A 1 177 ? 49.493 26.306 -56.720 1.00 68.31 177 LYS A C 1
ATOM 1409 O O . LYS A 1 177 ? 50.077 26.759 -57.696 1.00 68.31 177 LYS A O 1
ATOM 1414 N N . HIS A 1 178 ? 49.026 27.081 -55.737 1.00 62.75 178 HIS A N 1
ATOM 1415 C CA . HIS A 1 178 ? 49.272 28.528 -55.705 1.00 62.75 178 HIS A CA 1
ATOM 1416 C C . HIS A 1 178 ? 50.751 28.858 -55.454 1.00 62.75 178 HIS A C 1
ATOM 1418 O O . HIS A 1 178 ? 51.290 29.720 -56.138 1.00 62.75 178 HIS A O 1
ATOM 1424 N N . PHE A 1 179 ? 51.426 28.145 -54.544 1.00 60.00 179 PHE A N 1
ATOM 1425 C CA . PHE A 1 179 ? 52.861 28.334 -54.283 1.00 60.00 179 PHE A CA 1
ATOM 1426 C C . PHE A 1 179 ? 53.731 28.013 -55.510 1.00 60.00 179 PHE A C 1
ATOM 1428 O O . PHE A 1 179 ? 54.637 28.770 -55.834 1.00 60.00 179 PHE A O 1
ATOM 1435 N N . LEU A 1 180 ? 53.406 26.946 -56.247 1.00 61.97 180 LEU A N 1
ATOM 1436 C CA . LEU A 1 180 ? 54.079 26.558 -57.498 1.00 61.97 180 LEU A CA 1
ATOM 1437 C C . LEU A 1 180 ? 53.739 27.460 -58.704 1.00 61.97 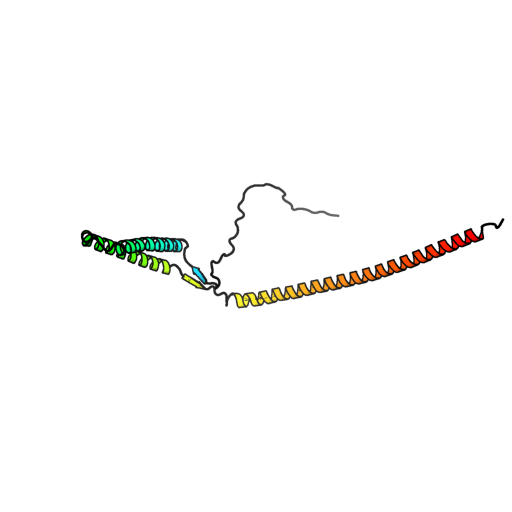180 LEU A C 1
ATOM 1439 O O . LEU A 1 180 ? 54.199 27.195 -59.814 1.00 61.97 180 LEU A O 1
ATOM 1443 N N . LYS A 1 181 ? 52.908 28.495 -58.519 1.00 60.97 181 LYS A N 1
ATOM 1444 C CA . LYS A 1 181 ? 52.508 29.451 -59.565 1.00 60.97 181 LYS A CA 1
ATOM 1445 C C . LYS A 1 181 ? 53.056 30.864 -59.330 1.00 60.97 181 LYS A C 1
ATOM 1447 O O . LYS A 1 181 ? 52.768 31.746 -60.132 1.00 60.97 181 LYS A O 1
ATOM 1452 N N . VAL A 1 182 ? 53.823 31.081 -58.260 1.00 58.91 182 VAL A N 1
ATOM 1453 C CA . VAL A 1 182 ? 54.545 32.339 -58.027 1.00 58.91 182 VAL A CA 1
ATOM 1454 C C . VAL A 1 182 ? 55.742 32.381 -58.987 1.00 58.91 182 VAL A C 1
ATOM 1456 O O . VAL A 1 182 ? 56.567 31.466 -58.926 1.00 58.91 182 VAL A O 1
ATOM 1459 N N . PRO A 1 183 ? 55.846 33.373 -59.893 1.00 60.88 183 PRO A N 1
ATOM 1460 C CA . PRO A 1 183 ? 57.054 33.571 -60.683 1.00 60.88 183 PRO A CA 1
ATOM 1461 C C . PRO A 1 183 ? 58.233 33.869 -59.755 1.00 60.88 183 PRO A C 1
ATOM 1463 O O . PRO A 1 183 ? 58.082 34.595 -58.773 1.00 60.88 183 PRO A O 1
ATOM 1466 N N . ILE A 1 184 ? 59.394 33.297 -60.061 1.00 63.12 184 ILE A N 1
ATOM 1467 C CA . ILE A 1 184 ? 60.658 33.758 -59.492 1.00 63.12 184 ILE A CA 1
ATOM 1468 C C . ILE A 1 184 ? 61.147 34.849 -60.445 1.00 63.12 184 ILE A C 1
ATOM 1470 O O . ILE A 1 184 ? 61.572 34.521 -61.554 1.00 63.12 184 ILE A O 1
ATOM 1474 N N . ASP A 1 185 ? 60.998 36.103 -60.021 1.00 55.28 185 ASP A N 1
ATOM 1475 C CA . ASP A 1 185 ? 61.633 37.275 -60.639 1.00 55.28 185 ASP A CA 1
ATOM 1476 C C . ASP A 1 185 ? 63.117 37.365 -60.221 1.00 55.28 185 ASP A C 1
ATOM 1478 O O . ASP A 1 185 ? 63.416 37.043 -59.043 1.00 55.28 185 ASP A O 1
#

Secondary structure (DSSP, 8-state):
-----------------------------B-TTSEEEES-HHHHHHHHHHHHHHHHHHHHHHTGGG----GGGTTHHHHHHHHHHHHHHHHHHHHHHHHTT-EEEE--HHHHHHHHHHHHHHHHHHHHHHHHHHHHHHHHHHHHHHHHHHHHHHHHHHHHHHHHHHHHHHHHHHHHHHHTTS---

pLDDT: mean 74.32, std 21.64, range [27.45, 98.75]

InterPro domains:
  IPR052593 Microtubule-associated AKAP9-binding protein [PTHR46501] (24-166)
  IPR060527 Myomegalin-like, C-terminal [PF26710] (31-157)

Sequence (185 aa):
LSFSTLDSPSHCSLLTNQEICPIPSHCVWADKNGQHILGLIEDYNCLRKQITEGRKRLSKLELPLREEGDPELAVTVPLSLSATFKAVQENLEEAGRLLTLLWRVSLPMKVVHAAAYSLQDEDLKSEVYKLRRKVAEQEKKLFSMARRLYSTNQLKENMERVIMEQSSNIKIGVRGKHFLKVPID